Protein AF-0000000070695439 (afdb_homodimer)

Foldseek 3Di:
DVVVVVVVVVVVVVVVVLVVLVVVLVVLVVCLQPAADDALDQLLVLLVVNVVSQVSNVVSVRHDDQVVSLVSSQVRYDPLCVVVSVVCVVPPDPDGSVRVSVSVNVVVVVRPRVVPPCPVPVPVPPPPPPPPPPPDDDDDPPPDDDDDDDDD/DVVVVVVVVVVVVVVVVLVVLVVVLVVLVVCLQPAADDALDDLLVLLVVNVVSQVSNVVSVRHDAQVVSLVSSQVRYDPLCVVVSVVCVVPPDPDGSVRSSVSVNVVVVVRPRVVPPCPVPVPVPPPPPPPPPPPDDDDYDDDDDPDDDDDD

Solvent-accessible surface area (backbone atoms only — not comparable to full-atom values): 18295 Å² total; per-residue (Å²): 117,69,62,60,53,48,48,52,50,49,51,50,49,51,49,51,50,50,26,50,47,43,42,47,44,42,51,40,50,48,49,53,66,66,52,61,49,60,84,89,58,62,64,61,62,49,52,52,53,50,46,50,37,51,51,49,29,39,74,66,73,51,67,68,54,44,63,58,49,43,41,52,53,58,67,23,48,40,76,85,42,47,67,56,51,52,51,42,37,61,66,53,75,86,54,48,57,70,53,50,49,52,53,48,52,58,47,55,75,70,43,78,49,87,67,55,74,66,67,62,67,69,68,65,71,69,68,68,72,74,71,68,75,72,75,74,79,82,72,79,67,82,71,86,76,87,79,74,89,79,76,132,118,69,62,60,53,49,48,52,50,50,50,49,49,51,48,52,51,51,25,48,46,42,43,49,45,43,52,41,52,47,48,54,66,65,52,60,48,60,82,89,56,62,63,62,62,47,52,52,53,48,46,50,37,50,50,50,27,39,75,66,73,51,67,66,54,44,62,59,49,44,41,54,53,58,66,23,49,40,76,86,44,46,67,55,51,51,52,42,36,60,65,54,74,88,54,47,57,69,55,48,48,54,52,50,52,58,46,54,76,71,42,80,47,85,67,54,74,68,68,63,68,70,71,67,75,72,71,70,74,77,74,68,77,71,74,79,72,82,85,89,88,77,88,86,82,87,70,90,79,78,92,133

Structure (mmCIF, N/CA/C/O backbone):
data_AF-0000000070695439-model_v1
#
loop_
_entity.id
_entity.type
_entity.pdbx_description
1 polymer 'Zinc finger, CCHC-type'
#
loop_
_atom_site.group_PDB
_atom_site.id
_atom_site.type_symbol
_atom_site.label_atom_id
_atom_site.label_alt_id
_atom_site.label_comp_id
_atom_site.label_asym_id
_atom_site.label_entity_id
_atom_site.label_seq_id
_atom_site.pdbx_PDB_ins_code
_atom_site.Cartn_x
_atom_site.Cartn_y
_atom_site.Cartn_z
_atom_site.occupancy
_atom_site.B_iso_or_equiv
_atom_site.auth_seq_id
_atom_site.auth_comp_id
_atom_site.auth_asym_id
_atom_site.auth_atom_id
_atom_site.pdbx_PDB_model_num
ATOM 1 N N . MET A 1 1 ? -30.875 22.078 29.047 1 56.62 1 MET A N 1
ATOM 2 C CA . MET A 1 1 ? -29.438 22.203 29.281 1 56.62 1 MET A CA 1
ATOM 3 C C . MET A 1 1 ? -28.734 20.875 29.109 1 56.62 1 MET A C 1
ATOM 5 O O . MET A 1 1 ? -27.625 20.812 28.578 1 56.62 1 MET A O 1
ATOM 9 N N . ASP A 1 2 ? -29.469 19.703 29.438 1 72.88 2 ASP A N 1
ATOM 10 C CA . ASP A 1 2 ? -28.922 18.359 29.578 1 72.88 2 ASP A CA 1
ATOM 11 C C . ASP A 1 2 ? -28.719 17.688 28.219 1 72.88 2 ASP A C 1
ATOM 13 O O . ASP A 1 2 ? -27.719 16.984 28 1 72.88 2 ASP A O 1
ATOM 17 N N . ASP A 1 3 ? -29.5 18.188 27.266 1 80.19 3 ASP A N 1
ATOM 18 C CA . ASP A 1 3 ? -29.453 17.547 25.953 1 80.19 3 ASP A CA 1
ATOM 19 C C . ASP A 1 3 ? -28.266 18.047 25.141 1 80.19 3 ASP A C 1
ATOM 21 O O . ASP A 1 3 ? -27.641 17.281 24.406 1 80.19 3 ASP A O 1
ATOM 25 N N . LYS A 1 4 ? -27.953 19.359 25.281 1 80.56 4 LYS A N 1
ATOM 26 C CA . LYS A 1 4 ? -26.844 19.953 24.547 1 80.56 4 LYS A CA 1
ATOM 27 C C . LYS A 1 4 ? -25.516 19.422 25.031 1 80.56 4 LYS A C 1
ATOM 29 O O . LYS A 1 4 ? -24.625 19.141 24.234 1 80.56 4 LYS A O 1
ATOM 34 N N . MET A 1 5 ? -25.469 19.312 26.391 1 82.75 5 MET A N 1
ATOM 35 C CA . MET A 1 5 ? -24.25 18.766 26.969 1 82.75 5 MET A CA 1
ATOM 36 C C . MET A 1 5 ? -24.062 17.297 26.562 1 82.75 5 MET A C 1
ATOM 38 O O . MET A 1 5 ? -22.938 16.859 26.297 1 82.75 5 MET A O 1
ATOM 42 N N . ALA A 1 6 ? -25.188 16.641 26.531 1 81.44 6 ALA A N 1
ATOM 43 C CA . ALA A 1 6 ? -25.156 15.242 26.094 1 81.44 6 ALA A CA 1
ATOM 44 C C . ALA A 1 6 ? -24.734 15.133 24.641 1 81.44 6 ALA A C 1
ATOM 46 O O . ALA A 1 6 ? -23.953 14.25 24.281 1 81.44 6 ALA A O 1
ATOM 47 N N . TYR A 1 7 ? -25.266 16.047 23.875 1 83.88 7 TYR A N 1
ATOM 48 C CA . TYR A 1 7 ? -24.922 16.078 22.469 1 83.88 7 TYR A CA 1
ATOM 49 C C . TYR A 1 7 ? -23.453 16.406 22.266 1 83.88 7 TYR A C 1
ATOM 51 O O . TYR A 1 7 ? -22.766 15.75 21.484 1 83.88 7 TYR A O 1
ATOM 59 N N . GLU A 1 8 ? -22.938 17.375 22.984 1 82.5 8 GLU A N 1
ATOM 60 C CA . GLU A 1 8 ? -21.531 17.766 22.891 1 82.5 8 GLU A CA 1
ATOM 61 C C . GLU A 1 8 ? -20.609 16.625 23.344 1 82.5 8 GLU A C 1
ATOM 63 O O . GLU A 1 8 ? -19.562 16.391 22.734 1 82.5 8 GLU A O 1
ATOM 68 N N . MET A 1 9 ? -21 15.969 24.391 1 84.38 9 MET A N 1
ATOM 69 C CA . MET A 1 9 ? -20.219 14.836 24.875 1 84.38 9 MET A CA 1
ATOM 70 C C . MET A 1 9 ? -20.188 13.711 23.859 1 84.38 9 MET A C 1
ATOM 72 O O . MET A 1 9 ? -19.141 13.102 23.625 1 84.38 9 MET A O 1
ATOM 76 N N . ASN A 1 10 ? -21.391 13.469 23.359 1 86.69 10 ASN A N 1
ATOM 77 C CA . ASN A 1 10 ? -21.469 12.438 22.328 1 86.69 10 ASN A CA 1
ATOM 78 C C . ASN A 1 10 ? -20.609 12.789 21.125 1 86.69 10 ASN A C 1
ATOM 80 O O . ASN A 1 10 ? -19.938 11.914 20.562 1 86.69 10 ASN A O 1
ATOM 84 N N . GLU A 1 11 ? -20.594 14.031 20.703 1 84.44 11 GLU A N 1
ATOM 85 C CA . GLU A 1 11 ? -19.797 14.477 19.578 1 84.44 11 GLU A CA 1
ATOM 86 C C . GLU A 1 11 ? -18.297 14.305 19.844 1 84.44 11 GLU A C 1
ATOM 88 O O . GLU A 1 11 ? -17.547 13.883 18.969 1 84.44 11 GLU A O 1
ATOM 93 N N . HIS A 1 12 ? -17.938 14.617 21.047 1 85.5 12 HIS A N 1
ATOM 94 C CA . HIS A 1 12 ? -16.547 14.461 21.438 1 85.5 12 HIS A CA 1
ATOM 95 C C . HIS A 1 12 ? -16.125 12.992 21.422 1 85.5 12 HIS A C 1
ATOM 97 O O . HIS A 1 12 ? -15.031 12.656 20.984 1 85.5 12 HIS A O 1
ATOM 103 N N . LEU A 1 13 ? -17.031 12.18 21.875 1 84.5 13 LEU A N 1
ATOM 104 C CA . LEU A 1 13 ? -16.75 10.75 21.875 1 84.5 13 LEU A CA 1
ATOM 105 C C . LEU A 1 13 ? -16.594 10.234 20.438 1 84.5 13 LEU A C 1
ATOM 107 O O . LEU A 1 13 ? -15.688 9.445 20.156 1 84.5 13 LEU A O 1
ATOM 111 N N . VAL A 1 14 ? -17.516 10.688 19.656 1 83.12 14 VAL A N 1
ATOM 112 C CA . VAL A 1 14 ? -17.469 10.281 18.25 1 83.12 14 VAL A CA 1
ATOM 113 C C . VAL A 1 14 ? -16.156 10.75 17.625 1 83.12 14 VAL A C 1
ATOM 115 O O . VAL A 1 14 ? -15.492 10 16.906 1 83.12 14 VAL A O 1
ATOM 118 N N . GLU A 1 15 ? -15.75 11.883 17.922 1 82.62 15 GLU A N 1
ATOM 119 C CA . GLU A 1 15 ? -14.5 12.438 17.406 1 82.62 15 GLU A CA 1
ATOM 120 C C . GLU A 1 15 ? -13.297 11.633 17.891 1 82.62 15 GLU A C 1
ATOM 122 O O . GLU A 1 15 ? -12.367 11.367 17.125 1 82.62 15 GLU A O 1
ATOM 127 N N . MET A 1 16 ? -13.359 11.328 19.094 1 84.12 16 MET A N 1
ATOM 128 C CA . MET A 1 16 ? -12.273 10.539 19.672 1 84.12 16 MET A CA 1
ATOM 129 C C . MET A 1 16 ? -12.18 9.172 19.016 1 84.12 16 MET A C 1
ATOM 131 O O . MET A 1 16 ? -11.078 8.68 18.734 1 84.12 16 MET A O 1
ATOM 135 N N . PHE A 1 17 ? -13.305 8.602 18.781 1 84.75 17 PHE A N 1
ATOM 136 C CA . PHE A 1 17 ? -13.328 7.293 18.125 1 84.75 17 PHE A CA 1
ATOM 137 C C . PHE A 1 17 ? -12.812 7.387 16.703 1 84.75 17 PHE A C 1
ATOM 139 O O . PHE A 1 17 ? -12.094 6.504 16.234 1 84.75 17 PHE A O 1
ATOM 146 N N . GLN A 1 18 ? -13.156 8.359 16.094 1 84 18 GLN A N 1
ATOM 147 C CA . GLN A 1 18 ? -12.711 8.547 14.711 1 84 18 GLN A CA 1
ATOM 148 C C . GLN A 1 18 ? -11.211 8.789 14.641 1 84 18 GLN A C 1
ATOM 150 O O . GLN A 1 18 ? -10.531 8.297 13.742 1 84 18 GLN A O 1
ATOM 155 N N . GLN A 1 19 ? -10.773 9.531 15.594 1 84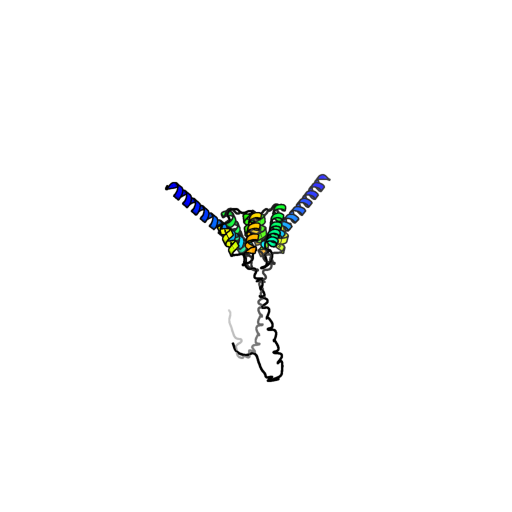.62 19 GLN A N 1
ATOM 156 C CA . GLN A 1 19 ? -9.336 9.773 15.672 1 84.62 19 GLN A CA 1
ATOM 157 C C . GLN A 1 19 ? -8.578 8.469 15.906 1 84.62 19 GLN A C 1
ATOM 159 O O . GLN A 1 19 ? -7.539 8.234 15.281 1 84.62 19 GLN A O 1
ATOM 164 N N . LYS A 1 20 ? -9.078 7.727 16.703 1 87.38 20 LYS A N 1
ATOM 165 C CA . LYS A 1 20 ? -8.453 6.441 17 1 87.38 20 LYS A CA 1
ATOM 166 C C . LYS A 1 20 ? -8.477 5.531 15.773 1 87.38 20 LYS A C 1
ATOM 168 O O . LYS A 1 20 ? -7.492 4.848 15.484 1 87.38 20 LYS A O 1
ATOM 173 N N . ALA A 1 21 ? -9.594 5.531 15.133 1 88.81 21 ALA A N 1
ATOM 174 C CA . ALA A 1 21 ? -9.734 4.711 13.938 1 88.81 21 ALA A CA 1
ATOM 175 C C . ALA A 1 21 ? -8.742 5.137 12.852 1 88.81 21 ALA A C 1
ATOM 177 O O . ALA A 1 21 ? -8.164 4.293 12.172 1 88.81 21 ALA A O 1
ATOM 178 N N . ARG A 1 22 ? -8.523 6.391 12.734 1 90.31 22 ARG A N 1
ATOM 179 C CA . ARG A 1 22 ? -7.586 6.918 11.742 1 90.31 22 ARG A CA 1
ATOM 180 C C . ARG A 1 22 ? -6.152 6.531 12.078 1 90.31 22 ARG A C 1
ATOM 182 O O . ARG A 1 22 ? -5.375 6.156 11.195 1 90.31 22 ARG A O 1
ATOM 189 N N . HIS A 1 23 ? -5.879 6.707 13.312 1 91.81 23 HIS A N 1
ATOM 190 C CA . HIS A 1 23 ? -4.547 6.328 13.758 1 91.81 23 HIS A CA 1
ATOM 191 C C . HIS A 1 23 ? -4.297 4.836 13.547 1 91.81 23 HIS A C 1
ATOM 193 O O . HIS A 1 23 ? -3.221 4.441 13.102 1 91.81 23 HIS A O 1
ATOM 199 N N . GLU A 1 24 ? -5.293 4.098 13.875 1 93.88 24 GLU A N 1
ATOM 200 C CA . GLU A 1 24 ? -5.18 2.654 13.695 1 93.88 24 GLU A CA 1
ATOM 201 C C . GLU A 1 24 ? -5.051 2.289 12.219 1 93.88 24 GLU A C 1
ATOM 203 O O . GLU A 1 24 ? -4.234 1.437 11.859 1 93.88 24 GLU A O 1
ATOM 208 N N . ARG A 1 25 ? -5.809 2.912 11.414 1 94.88 25 ARG A N 1
ATOM 209 C CA . ARG A 1 25 ? -5.73 2.676 9.977 1 94.88 25 ARG A CA 1
ATOM 210 C C . ARG A 1 25 ? -4.332 2.977 9.445 1 94.88 25 ARG A C 1
ATOM 212 O O . ARG A 1 25 ? -3.768 2.188 8.688 1 94.88 25 ARG A O 1
ATOM 219 N N . PHE A 1 26 ? -3.84 4.086 9.883 1 95.62 26 PHE A N 1
ATOM 220 C CA . PHE A 1 26 ? -2.498 4.5 9.484 1 95.62 26 PHE A CA 1
ATOM 221 C C . PHE A 1 26 ? -1.468 3.455 9.898 1 95.62 26 PHE A C 1
ATOM 223 O O . PHE A 1 26 ? -0.596 3.09 9.109 1 95.62 26 PHE A O 1
ATOM 230 N N . ASP A 1 27 ? -1.576 2.977 11.086 1 96.69 27 ASP A N 1
ATOM 231 C CA . ASP A 1 27 ? -0.623 2.006 11.617 1 96.69 27 ASP A CA 1
ATOM 232 C C . ASP A 1 27 ? -0.745 0.666 10.891 1 96.69 27 ASP A C 1
ATOM 234 O O . ASP A 1 27 ? 0.261 0.013 10.609 1 96.69 27 ASP A O 1
ATOM 238 N N . VAL A 1 28 ? -1.923 0.257 10.609 1 98.06 28 VAL A N 1
ATOM 239 C CA . VAL A 1 28 ? -2.154 -1.008 9.922 1 98.06 28 VAL A CA 1
ATOM 240 C C . VAL A 1 28 ? -1.628 -0.921 8.492 1 98.06 28 VAL A C 1
ATOM 242 O O . VAL A 1 28 ? -0.987 -1.854 8 1 98.06 28 VAL A O 1
ATOM 245 N N . MET A 1 29 ? -1.903 0.219 7.863 1 97.69 29 MET A N 1
ATOM 246 C CA . MET A 1 29 ? -1.372 0.432 6.52 1 97.69 29 MET A CA 1
ATOM 247 C C . MET A 1 29 ? 0.152 0.385 6.523 1 97.69 29 MET A C 1
ATOM 249 O O . MET A 1 29 ? 0.759 -0.25 5.66 1 97.69 29 MET A O 1
ATOM 253 N N . ARG A 1 30 ? 0.725 1.034 7.48 1 97.44 30 ARG A N 1
ATOM 254 C CA . ARG A 1 30 ? 2.178 1.015 7.617 1 97.44 30 ARG A CA 1
ATOM 255 C C . ARG A 1 30 ? 2.697 -0.414 7.734 1 97.44 30 ARG A C 1
ATOM 257 O O . ARG A 1 30 ? 3.645 -0.794 7.043 1 97.44 30 ARG A O 1
ATOM 264 N N . SER A 1 31 ? 2.092 -1.169 8.586 1 98.38 31 SER A N 1
ATOM 265 C CA . SER A 1 31 ? 2.506 -2.555 8.773 1 98.38 31 SER A CA 1
ATOM 266 C C . SER A 1 31 ? 2.348 -3.363 7.496 1 98.38 31 SER A C 1
ATOM 268 O O . SER A 1 31 ? 3.238 -4.129 7.125 1 98.38 31 SER A O 1
ATOM 270 N N . LEU A 1 32 ? 1.285 -3.186 6.82 1 98.62 32 LEU A N 1
ATOM 271 C CA . LEU A 1 32 ? 0.992 -3.918 5.594 1 98.62 32 LEU A CA 1
ATOM 272 C C . LEU A 1 32 ? 2.066 -3.666 4.543 1 98.62 32 LEU A C 1
ATOM 274 O O . LEU A 1 32 ? 2.553 -4.605 3.908 1 98.62 32 LEU A O 1
ATOM 278 N N . ILE A 1 33 ? 2.467 -2.4 4.367 1 98.06 33 ILE A N 1
ATOM 279 C CA . ILE A 1 33 ? 3.33 -2.076 3.238 1 98.06 33 ILE A CA 1
ATOM 280 C C . ILE A 1 33 ? 4.793 -2.279 3.631 1 98.06 33 ILE A C 1
ATOM 282 O O . ILE A 1 33 ? 5.672 -2.328 2.768 1 98.06 33 ILE A O 1
ATOM 286 N N . THR A 1 34 ? 5.086 -2.443 4.961 1 97.31 34 THR A N 1
ATOM 287 C CA . THR A 1 34 ? 6.477 -2.553 5.379 1 97.31 34 THR A CA 1
ATOM 288 C C . THR A 1 34 ? 6.816 -3.992 5.754 1 97.31 34 THR A C 1
ATOM 290 O O . THR A 1 34 ? 7.992 -4.344 5.891 1 97.31 34 THR A O 1
ATOM 293 N N . THR A 1 35 ? 5.84 -4.824 5.961 1 98.06 35 THR A N 1
ATOM 294 C CA . THR A 1 35 ? 6.094 -6.215 6.316 1 98.06 35 THR A CA 1
ATOM 295 C C . THR A 1 35 ? 6.598 -7 5.109 1 98.06 35 THR A C 1
ATOM 297 O O . THR A 1 35 ? 5.918 -7.074 4.082 1 98.06 35 THR A O 1
ATOM 300 N N . CYS A 1 36 ? 7.766 -7.602 5.199 1 97.75 36 CYS A N 1
ATOM 301 C CA . CYS A 1 36 ? 8.344 -8.445 4.156 1 97.75 36 CYS A CA 1
ATOM 302 C C . CYS A 1 36 ? 8.609 -9.852 4.68 1 97.75 36 CYS A C 1
ATOM 304 O O . CYS A 1 36 ? 8.961 -10.031 5.848 1 97.75 36 CYS A O 1
ATOM 306 N N . MET A 1 37 ? 8.508 -10.75 3.793 1 97.5 37 MET A N 1
ATOM 307 C CA . MET A 1 37 ? 8.789 -12.141 4.145 1 97.5 37 MET A CA 1
ATOM 308 C C . MET A 1 37 ? 10.289 -12.406 4.125 1 97.5 37 MET A C 1
ATOM 310 O O . MET A 1 37 ? 10.992 -11.969 3.207 1 97.5 37 MET A O 1
ATOM 314 N N . GLN A 1 38 ? 10.75 -13.078 5.133 1 95.88 38 GLN A N 1
ATOM 315 C CA . GLN A 1 38 ? 12.141 -13.516 5.141 1 95.88 38 GLN A CA 1
ATOM 316 C C . GLN A 1 38 ? 12.312 -14.805 4.332 1 95.88 38 GLN A C 1
ATOM 318 O O . GLN A 1 38 ? 11.461 -15.688 4.379 1 95.88 38 GLN A O 1
ATOM 323 N N . GLU A 1 39 ? 13.469 -14.867 3.699 1 94.25 39 GLU A N 1
ATOM 324 C CA . GLU A 1 39 ? 13.773 -16.078 2.936 1 94.25 39 GLU A CA 1
ATOM 325 C C . GLU A 1 39 ? 13.75 -17.312 3.826 1 94.25 39 GLU A C 1
ATOM 327 O O . GLU A 1 39 ? 14.258 -17.281 4.949 1 94.25 39 GLU A O 1
ATOM 332 N N . GLY A 1 40 ? 13.125 -18.375 3.357 1 90.56 40 GLY A N 1
ATOM 333 C CA . GLY A 1 40 ? 13.141 -19.641 4.074 1 90.56 40 GLY A CA 1
ATOM 334 C C . GLY A 1 40 ? 11.984 -19.797 5.047 1 90.56 40 GLY A C 1
ATOM 335 O O . GLY A 1 40 ? 11.797 -20.859 5.633 1 90.56 40 GLY A O 1
ATOM 336 N N . THR A 1 41 ? 11.188 -18.781 5.285 1 94.25 41 THR A N 1
ATOM 337 C CA . THR A 1 41 ? 10.055 -18.859 6.195 1 94.25 41 THR A CA 1
ATOM 338 C C . THR A 1 41 ? 8.789 -19.281 5.441 1 94.25 41 THR A C 1
ATOM 340 O O . THR A 1 41 ? 8.789 -19.359 4.211 1 94.25 41 THR A O 1
ATOM 343 N N . SER A 1 42 ? 7.82 -19.656 6.137 1 95.56 42 SER A N 1
ATOM 344 C CA . SER A 1 42 ? 6.578 -20.172 5.57 1 95.56 42 SER A CA 1
ATOM 345 C C . SER A 1 42 ? 5.809 -19.078 4.832 1 95.56 42 SER A C 1
ATOM 347 O O . SER A 1 42 ? 5.461 -18.047 5.422 1 95.56 42 SER A O 1
ATOM 349 N N . VAL A 1 43 ? 5.484 -19.344 3.605 1 97.12 43 VAL A N 1
ATOM 350 C CA . VAL A 1 43 ? 4.738 -18.375 2.801 1 97.12 43 VAL A CA 1
ATOM 351 C C . VAL A 1 43 ? 3.299 -18.281 3.305 1 97.12 43 VAL A C 1
ATOM 353 O O . VAL A 1 43 ? 2.695 -17.219 3.289 1 97.12 43 VAL A O 1
ATOM 356 N N . SER A 1 44 ? 2.752 -19.375 3.742 1 97.12 44 SER A N 1
ATOM 357 C CA . SER A 1 44 ? 1.385 -19.391 4.254 1 97.12 44 SER A CA 1
ATOM 358 C C . SER A 1 44 ? 1.241 -18.5 5.48 1 97.12 44 SER A C 1
ATOM 360 O O . SER A 1 44 ? 0.28 -17.734 5.594 1 97.12 44 SER A O 1
ATOM 362 N N . THR A 1 45 ? 2.191 -18.594 6.418 1 97.62 45 THR A N 1
ATOM 363 C CA . THR A 1 45 ? 2.184 -17.75 7.605 1 97.62 45 THR A CA 1
ATOM 364 C C . THR A 1 45 ? 2.264 -16.281 7.219 1 97.62 45 THR A C 1
ATOM 366 O O . THR A 1 45 ? 1.542 -15.445 7.773 1 97.62 45 THR A O 1
ATOM 369 N N . HIS A 1 46 ? 3.119 -16.016 6.285 1 98.44 46 HIS A N 1
ATOM 370 C CA . HIS A 1 46 ? 3.283 -14.633 5.824 1 98.44 46 HIS A CA 1
ATOM 371 C C . HIS A 1 46 ? 1.996 -14.102 5.203 1 98.44 46 HIS A C 1
ATOM 373 O O . HIS A 1 46 ? 1.522 -13.023 5.566 1 98.44 46 HIS A O 1
ATOM 379 N N . VAL A 1 47 ? 1.354 -14.859 4.309 1 98.38 47 VAL A N 1
ATOM 380 C CA . VAL A 1 47 ? 0.16 -14.422 3.592 1 98.38 47 VAL A CA 1
ATOM 381 C C . VAL A 1 47 ? -0.995 -14.242 4.574 1 98.38 47 VAL A C 1
ATOM 383 O O . VAL A 1 47 ? -1.774 -13.297 4.465 1 98.38 47 VAL A O 1
ATOM 386 N N . LEU A 1 48 ? -1.103 -15.094 5.523 1 98.19 48 LEU A N 1
ATOM 387 C CA . LEU A 1 48 ? -2.164 -14.984 6.52 1 98.19 48 LEU A CA 1
ATOM 388 C C . LEU A 1 48 ? -2 -13.719 7.355 1 98.19 48 LEU A C 1
ATOM 390 O O . LEU A 1 48 ? -2.986 -13.062 7.688 1 98.19 48 LEU A O 1
ATOM 394 N N . LYS A 1 49 ? -0.776 -13.445 7.715 1 98.5 49 LYS A N 1
ATOM 395 C CA . LYS A 1 49 ? -0.494 -12.203 8.438 1 98.5 49 LYS A CA 1
ATOM 396 C C . LYS A 1 49 ? -0.898 -10.984 7.609 1 98.5 49 LYS A C 1
ATOM 398 O O . LYS A 1 49 ? -1.538 -10.07 8.125 1 98.5 49 LYS A O 1
ATOM 403 N N . MET A 1 50 ? -0.525 -11.008 6.348 1 98.5 50 MET A N 1
ATOM 404 C CA . MET A 1 50 ? -0.854 -9.898 5.453 1 98.5 50 MET A CA 1
ATOM 405 C C . MET A 1 50 ? -2.363 -9.781 5.27 1 98.5 50 MET A C 1
ATOM 407 O O . MET A 1 50 ? -2.904 -8.672 5.266 1 98.5 50 MET A O 1
ATOM 411 N N . LYS A 1 51 ? -3.018 -10.898 5.148 1 98.19 51 LYS A N 1
ATOM 412 C CA . LYS A 1 51 ? -4.473 -10.898 5.027 1 98.19 51 LYS A CA 1
ATOM 413 C C . LYS A 1 51 ? -5.129 -10.289 6.262 1 98.19 51 LYS A C 1
ATOM 415 O O . LYS A 1 51 ? -6.156 -9.617 6.16 1 98.19 51 LYS A O 1
ATOM 420 N N . ALA A 1 52 ? -4.594 -10.57 7.41 1 98.38 52 ALA A N 1
ATOM 421 C CA . ALA A 1 52 ? -5.105 -9.992 8.648 1 98.38 52 ALA A CA 1
ATOM 422 C C . ALA A 1 52 ? -5.055 -8.461 8.609 1 98.38 52 ALA A C 1
ATOM 424 O O . ALA A 1 52 ? -5.988 -7.793 9.055 1 98.38 52 ALA A O 1
ATOM 425 N N . TYR A 1 53 ? -3.945 -7.93 8.086 1 98.5 53 TYR A N 1
ATOM 426 C CA . TYR A 1 53 ? -3.842 -6.484 7.93 1 98.5 53 TYR A CA 1
ATOM 427 C C . TYR A 1 53 ? -4.902 -5.957 6.969 1 98.5 53 TYR A C 1
ATOM 429 O O . TYR A 1 53 ? -5.551 -4.945 7.242 1 98.5 53 TYR A O 1
ATOM 437 N N . VAL A 1 54 ? -5.105 -6.691 5.848 1 98.38 54 VAL A N 1
ATOM 438 C CA . VAL A 1 54 ? -6.082 -6.289 4.84 1 98.38 54 VAL A CA 1
ATOM 439 C C . VAL A 1 54 ? -7.484 -6.305 5.441 1 98.38 54 VAL A C 1
ATOM 441 O O . VAL A 1 54 ? -8.266 -5.375 5.227 1 98.38 54 VAL A O 1
ATOM 444 N N . ASP A 1 55 ? -7.762 -7.324 6.191 1 98 55 ASP A N 1
ATOM 445 C CA . ASP A 1 55 ? -9.062 -7.441 6.848 1 98 55 ASP A CA 1
ATOM 446 C C . ASP A 1 55 ? -9.25 -6.332 7.879 1 98 55 ASP A C 1
ATOM 448 O O . ASP A 1 55 ? -10.367 -5.824 8.055 1 98 55 ASP A O 1
ATOM 452 N N . HIS A 1 56 ? -8.195 -6.035 8.617 1 98.12 56 HIS A N 1
ATOM 453 C CA . HIS A 1 56 ? -8.25 -4.969 9.609 1 98.12 56 HIS A CA 1
ATOM 454 C C . HIS A 1 56 ? -8.578 -3.629 8.953 1 98.12 56 HIS A C 1
ATOM 456 O O . HIS A 1 56 ? -9.391 -2.859 9.477 1 98.12 56 HIS A O 1
ATOM 462 N N . LEU A 1 57 ? -7.98 -3.344 7.801 1 97.5 57 LEU A N 1
ATOM 463 C CA . LEU A 1 57 ? -8.281 -2.121 7.066 1 97.5 57 LEU A CA 1
ATOM 464 C C . LEU A 1 57 ? -9.75 -2.072 6.664 1 97.5 57 LEU A C 1
ATOM 466 O O . LEU A 1 57 ? -10.383 -1.02 6.742 1 97.5 57 LEU A O 1
ATOM 470 N N . ALA A 1 58 ? -10.273 -3.193 6.203 1 97.12 58 ALA A N 1
ATOM 471 C CA . ALA A 1 58 ? -11.672 -3.275 5.812 1 97.12 58 ALA A CA 1
ATOM 472 C C . ALA A 1 58 ? -12.594 -2.977 6.996 1 97.12 58 ALA A C 1
ATOM 474 O O . ALA A 1 58 ? -13.609 -2.297 6.848 1 97.12 58 ALA A O 1
ATOM 475 N N . ARG A 1 59 ? -12.203 -3.426 8.164 1 96.12 59 ARG A N 1
ATOM 476 C CA . ARG A 1 59 ? -12.977 -3.182 9.375 1 96.12 59 ARG A CA 1
ATOM 477 C C . ARG A 1 59 ? -12.961 -1.704 9.75 1 96.12 59 ARG A C 1
ATOM 479 O O . ARG A 1 59 ? -13.914 -1.199 10.344 1 96.12 59 ARG A O 1
ATOM 486 N N . LEU A 1 60 ? -11.883 -1.069 9.406 1 93.62 60 LEU A N 1
ATOM 487 C CA . LEU A 1 60 ? -11.742 0.36 9.664 1 93.62 60 LEU A CA 1
ATOM 488 C C . LEU A 1 60 ? -12.305 1.179 8.508 1 93.62 60 LEU A C 1
ATOM 490 O O . LEU A 1 60 ? -11.945 2.346 8.336 1 93.62 60 LEU A O 1
ATOM 494 N N . GLU A 1 61 ? -13.047 0.517 7.613 1 92.69 61 GLU A N 1
ATOM 495 C CA . GLU A 1 61 ? -13.789 1.132 6.512 1 92.69 61 GLU A CA 1
ATOM 496 C C . GLU A 1 61 ? -12.844 1.634 5.426 1 92.69 61 GLU A C 1
ATOM 498 O O . GLU A 1 61 ? -13.133 2.633 4.762 1 92.69 61 GLU A O 1
ATOM 503 N N . SER A 1 62 ? -11.75 1.053 5.305 1 94.44 62 SER A N 1
ATOM 504 C CA . SER A 1 62 ? -10.781 1.341 4.246 1 94.44 62 SER A CA 1
ATOM 505 C C . SER A 1 62 ? -10.336 0.064 3.543 1 94.44 62 SER A C 1
ATOM 507 O O . SER A 1 62 ? -9.172 -0.323 3.627 1 94.44 62 SER A O 1
ATOM 509 N N . PRO A 1 63 ? -11.266 -0.475 2.762 1 96.44 63 PRO A N 1
ATOM 510 C CA . PRO A 1 63 ? -10.945 -1.749 2.113 1 96.44 63 PRO A CA 1
ATOM 511 C C . PRO A 1 63 ? -9.992 -1.586 0.929 1 96.44 63 PRO A C 1
ATOM 513 O O . PRO A 1 63 ? -9.984 -0.538 0.278 1 96.44 63 PRO A O 1
ATOM 516 N N . LEU A 1 64 ? -9.188 -2.559 0.729 1 96.5 64 LEU A N 1
ATOM 517 C CA . LEU A 1 64 ? -8.352 -2.715 -0.457 1 96.5 64 LEU A CA 1
ATOM 518 C C . LEU A 1 64 ? -8.953 -3.742 -1.412 1 96.5 64 LEU A C 1
ATOM 520 O O . LEU A 1 64 ? -9.484 -4.766 -0.976 1 96.5 64 LEU A O 1
ATOM 524 N N . SER A 1 65 ? -8.875 -3.43 -2.672 1 94.5 65 SER A N 1
ATOM 525 C CA . SER A 1 65 ? -9.273 -4.453 -3.629 1 94.5 65 SER A CA 1
ATOM 526 C C . SER A 1 65 ? -8.352 -5.664 -3.561 1 94.5 65 SER A C 1
ATOM 528 O O . SER A 1 65 ? -7.195 -5.551 -3.148 1 94.5 65 SER A O 1
ATOM 530 N N . ASP A 1 66 ? -8.836 -6.781 -4.035 1 93.81 66 ASP A N 1
ATOM 531 C CA . ASP A 1 66 ? -8.031 -8 -4.059 1 93.81 66 ASP A CA 1
ATOM 532 C C . ASP A 1 66 ? -6.793 -7.824 -4.938 1 93.81 66 ASP A C 1
ATOM 534 O O . ASP A 1 66 ? -5.734 -8.383 -4.645 1 93.81 66 ASP A O 1
ATOM 538 N N . GLU A 1 67 ? -6.949 -7.039 -5.938 1 93.12 67 GLU A N 1
ATOM 539 C CA . GLU A 1 67 ? -5.844 -6.793 -6.859 1 93.12 67 GLU A CA 1
ATOM 540 C C . GLU A 1 67 ? -4.723 -6.008 -6.184 1 93.12 67 GLU A C 1
ATOM 542 O O . GLU A 1 67 ? -3.557 -6.402 -6.25 1 93.12 67 GLU A O 1
ATOM 547 N N . LEU A 1 68 ? -5.133 -4.965 -5.512 1 95.56 68 LEU A N 1
ATOM 548 C CA . LEU A 1 68 ? -4.145 -4.129 -4.84 1 95.56 68 LEU A CA 1
ATOM 549 C C . LEU A 1 68 ? -3.514 -4.871 -3.664 1 95.56 68 LEU A C 1
ATOM 551 O O . LEU A 1 68 ? -2.297 -4.82 -3.473 1 95.56 68 LEU A O 1
ATOM 555 N N . ALA A 1 69 ? -4.375 -5.562 -2.908 1 97.38 69 ALA A N 1
ATOM 556 C CA . ALA A 1 69 ? -3.869 -6.367 -1.799 1 97.38 69 ALA A CA 1
ATOM 557 C C . ALA A 1 69 ? -2.912 -7.445 -2.295 1 97.38 69 ALA A C 1
ATOM 559 O O . ALA A 1 69 ? -1.863 -7.68 -1.689 1 97.38 69 ALA A O 1
ATOM 560 N N . GLY A 1 70 ? -3.305 -8.078 -3.395 1 96.69 70 GLY A N 1
ATOM 561 C CA . GLY A 1 70 ? -2.441 -9.086 -3.998 1 96.69 70 GLY A CA 1
ATOM 562 C C . GLY A 1 70 ? -1.092 -8.531 -4.422 1 96.69 70 GLY A C 1
ATOM 563 O O . GLY A 1 70 ? -0.059 -9.164 -4.184 1 96.69 70 GLY A O 1
ATOM 564 N N . ASP A 1 71 ? -1.114 -7.352 -5.016 1 96.62 71 ASP A N 1
ATOM 565 C CA . ASP A 1 71 ? 0.129 -6.715 -5.438 1 96.62 71 ASP A CA 1
ATOM 566 C C . ASP A 1 71 ? 1.045 -6.449 -4.246 1 96.62 71 ASP A C 1
ATOM 568 O O . ASP A 1 71 ? 2.256 -6.664 -4.324 1 96.62 71 ASP A O 1
ATOM 572 N N . ILE A 1 72 ? 0.495 -5.969 -3.176 1 98.31 72 ILE A N 1
ATOM 573 C CA . ILE A 1 72 ? 1.28 -5.664 -1.985 1 98.31 72 ILE A CA 1
ATOM 574 C C . ILE A 1 72 ? 1.902 -6.941 -1.434 1 98.31 72 ILE A C 1
ATOM 576 O O . ILE A 1 72 ? 3.088 -6.969 -1.095 1 98.31 72 ILE A O 1
ATOM 580 N N . ILE A 1 73 ? 1.119 -7.98 -1.37 1 98.31 73 ILE A N 1
ATOM 581 C CA . ILE A 1 73 ? 1.61 -9.258 -0.867 1 98.31 73 ILE A CA 1
ATOM 582 C C . ILE A 1 73 ? 2.732 -9.773 -1.767 1 98.31 73 ILE A C 1
ATOM 584 O O . ILE A 1 73 ? 3.785 -10.188 -1.28 1 98.31 73 ILE A O 1
ATOM 588 N N . LEU A 1 74 ? 2.555 -9.75 -3.027 1 97.19 74 LEU A N 1
ATOM 589 C CA . LEU A 1 74 ? 3.549 -10.227 -3.984 1 97.19 74 LEU A CA 1
ATOM 590 C C . LEU A 1 74 ? 4.84 -9.414 -3.875 1 97.19 74 LEU A C 1
ATOM 592 O O . LEU A 1 74 ? 5.934 -9.977 -3.979 1 97.19 74 LEU A O 1
ATOM 596 N N . ASN A 1 75 ? 4.672 -8.125 -3.639 1 97.81 75 ASN A N 1
ATOM 597 C CA . ASN A 1 75 ? 5.84 -7.262 -3.502 1 97.81 75 ASN A CA 1
ATOM 598 C C . ASN A 1 75 ? 6.551 -7.492 -2.172 1 97.81 75 ASN A C 1
ATOM 600 O O . ASN A 1 75 ? 7.691 -7.059 -1.991 1 97.81 75 ASN A O 1
ATOM 604 N N . SER A 1 76 ? 5.926 -8.164 -1.247 1 98.12 76 SER A N 1
ATOM 605 C CA . SER A 1 76 ? 6.504 -8.414 0.068 1 98.12 76 SER A CA 1
ATOM 606 C C . SER A 1 76 ? 7.305 -9.711 0.081 1 98.12 76 SER A C 1
ATOM 608 O O . SER A 1 76 ? 7.953 -10.039 1.077 1 98.12 76 SER A O 1
ATOM 610 N N . LEU A 1 77 ? 7.332 -10.445 -0.994 1 97.69 77 LEU A N 1
ATOM 611 C CA . LEU A 1 77 ? 7.984 -11.75 -1.058 1 97.69 77 LEU A CA 1
ATOM 612 C C . LEU A 1 77 ? 9.461 -11.594 -1.413 1 97.69 77 LEU A C 1
ATOM 614 O O . LEU A 1 77 ? 9.844 -10.641 -2.092 1 97.69 77 LEU A O 1
ATOM 618 N N . PRO A 1 78 ? 10.227 -12.547 -0.98 1 96.62 78 PRO A N 1
ATOM 619 C CA . PRO A 1 78 ? 11.664 -12.484 -1.283 1 96.62 78 PRO A CA 1
ATOM 620 C C . PRO A 1 78 ? 11.969 -12.836 -2.736 1 96.62 78 PRO A C 1
ATOM 622 O O . PRO A 1 78 ? 11.07 -13.203 -3.492 1 96.62 78 PRO A O 1
ATOM 625 N N . LYS A 1 79 ? 13.219 -12.742 -3.096 1 95.38 79 LYS A N 1
ATOM 626 C CA . LYS A 1 79 ? 13.695 -12.891 -4.469 1 95.38 79 LYS A CA 1
ATOM 627 C C . LYS A 1 79 ? 13.398 -14.289 -5.004 1 95.38 79 LYS A C 1
ATOM 629 O O . LYS A 1 79 ? 13.18 -14.469 -6.203 1 95.38 79 LYS A O 1
ATOM 634 N N . SER A 1 80 ? 13.406 -15.234 -4.148 1 94.62 80 SER A N 1
ATOM 635 C CA . SER A 1 80 ? 13.156 -16.609 -4.562 1 94.62 80 SER A CA 1
ATOM 636 C C . SER A 1 80 ? 11.781 -16.75 -5.203 1 94.62 80 SER A C 1
ATOM 638 O O . SER A 1 80 ? 11.516 -17.719 -5.91 1 94.62 80 SER A O 1
ATOM 640 N N . TYR A 1 81 ? 10.867 -15.758 -5.004 1 96.06 81 TYR A N 1
ATOM 641 C CA . TYR A 1 81 ? 9.516 -15.836 -5.531 1 96.06 81 TYR A CA 1
ATOM 642 C C . TYR A 1 81 ? 9.359 -14.977 -6.777 1 96.06 81 TYR A C 1
ATOM 644 O O . TYR A 1 81 ? 8.25 -14.836 -7.309 1 96.06 81 TYR A O 1
ATOM 652 N N . ASP A 1 82 ? 10.406 -14.445 -7.309 1 94.94 82 ASP A N 1
ATOM 653 C CA . ASP A 1 82 ? 10.344 -13.547 -8.453 1 94.94 82 ASP A CA 1
ATOM 654 C C . ASP A 1 82 ? 9.727 -14.234 -9.664 1 94.94 82 ASP A C 1
ATOM 656 O O . ASP A 1 82 ? 8.914 -13.648 -10.383 1 94.94 82 ASP A O 1
ATOM 660 N N . GLN A 1 83 ? 10.203 -15.406 -9.859 1 93.88 83 GLN A N 1
ATOM 661 C CA . GLN A 1 83 ? 9.672 -16.156 -10.992 1 93.88 83 GLN A CA 1
ATOM 662 C C . GLN A 1 83 ? 8.172 -16.375 -10.852 1 93.88 83 GLN A C 1
ATOM 664 O O . GLN A 1 83 ? 7.426 -16.266 -11.836 1 93.88 83 GLN A O 1
ATOM 669 N N . PHE A 1 84 ? 7.758 -16.703 -9.633 1 95.12 84 PHE A N 1
ATOM 670 C CA . PHE A 1 84 ? 6.328 -16.859 -9.398 1 95.12 84 PHE A CA 1
ATOM 671 C C . PHE A 1 84 ? 5.582 -15.562 -9.688 1 95.12 84 PHE A C 1
ATOM 673 O O . PHE A 1 84 ? 4.566 -15.57 -10.383 1 95.12 84 PHE A O 1
ATOM 680 N N . THR A 1 85 ? 6.059 -14.461 -9.094 1 94.88 85 THR A N 1
ATOM 681 C CA . THR A 1 85 ? 5.418 -13.156 -9.242 1 94.88 85 THR A CA 1
ATOM 682 C C . THR A 1 85 ? 5.297 -12.773 -10.719 1 94.88 85 THR A C 1
ATOM 684 O O . THR A 1 85 ? 4.254 -12.281 -11.148 1 94.88 85 THR A O 1
ATOM 687 N N . MET A 1 86 ? 6.305 -13.062 -11.453 1 92.44 86 MET A N 1
ATOM 688 C CA . MET A 1 86 ? 6.293 -12.781 -12.891 1 92.44 86 MET A CA 1
ATOM 689 C C . MET A 1 86 ? 5.215 -13.602 -13.594 1 92.44 86 MET A C 1
ATOM 691 O O . MET A 1 86 ? 4.414 -13.062 -14.352 1 92.44 86 MET A O 1
ATOM 695 N N . ASN A 1 87 ? 5.199 -14.867 -13.352 1 90.88 87 ASN A N 1
ATOM 696 C CA . ASN A 1 87 ? 4.215 -15.758 -13.961 1 90.88 87 ASN A CA 1
ATOM 697 C C . ASN A 1 87 ? 2.793 -15.375 -13.562 1 90.88 87 ASN A C 1
ATOM 699 O O . ASN A 1 87 ? 1.878 -15.438 -14.391 1 90.88 87 ASN A O 1
ATOM 703 N N . TYR A 1 88 ? 2.715 -15.031 -12.312 1 93.25 88 TYR A N 1
ATOM 704 C CA . TYR A 1 88 ? 1.403 -14.648 -11.805 1 93.25 88 TYR A CA 1
ATOM 705 C C . TYR A 1 88 ? 0.845 -13.453 -12.57 1 93.25 88 TYR A C 1
ATOM 707 O O . TYR A 1 88 ? -0.318 -13.461 -12.977 1 93.25 88 TYR A O 1
ATOM 715 N N . ASN A 1 89 ? 1.604 -12.438 -12.742 1 89.62 89 ASN A N 1
ATOM 716 C CA . ASN A 1 89 ? 1.174 -11.211 -13.414 1 89.62 89 ASN A CA 1
ATOM 717 C C . ASN A 1 89 ? 0.953 -11.438 -14.906 1 89.62 89 ASN A C 1
ATOM 719 O O . ASN A 1 89 ? 0.126 -10.766 -15.523 1 89.62 89 ASN A O 1
ATOM 723 N N . MET A 1 90 ? 1.592 -12.398 -15.383 1 86.19 90 MET A N 1
ATOM 724 C CA . MET A 1 90 ? 1.415 -12.727 -16.797 1 86.19 90 MET A CA 1
ATOM 725 C C . MET A 1 90 ? 0.115 -13.492 -17.016 1 86.19 90 MET A C 1
ATOM 727 O O . MET A 1 90 ? -0.512 -13.359 -18.062 1 86.19 90 MET A O 1
ATOM 731 N N . ASN A 1 91 ? -0.269 -14.266 -16.031 1 78.38 91 ASN A N 1
ATOM 732 C CA . ASN A 1 91 ? -1.421 -15.141 -16.219 1 78.38 91 ASN A CA 1
ATOM 733 C C . ASN A 1 91 ? -2.598 -14.711 -15.344 1 78.38 91 ASN A C 1
ATOM 735 O O . ASN A 1 91 ? -3.684 -15.289 -15.43 1 78.38 91 ASN A O 1
ATOM 739 N N . GLY A 1 92 ? -2.484 -13.844 -14.625 1 64.06 92 GLY A N 1
ATOM 740 C CA . GLY A 1 92 ? -3.279 -13.656 -13.43 1 64.06 92 GLY A CA 1
ATOM 741 C C . GLY A 1 92 ? -4.508 -12.797 -13.656 1 64.06 92 GLY A C 1
ATOM 742 O O . GLY A 1 92 ? -4.828 -11.93 -12.836 1 64.06 92 GLY A O 1
ATOM 743 N N . MET A 1 93 ? -5.328 -13.305 -14.469 1 66.62 93 MET A N 1
ATOM 744 C CA . MET A 1 93 ? -6.551 -12.508 -14.516 1 66.62 93 MET A CA 1
ATOM 745 C C . MET A 1 93 ? -7.383 -12.711 -13.258 1 66.62 93 MET A C 1
ATOM 747 O O . MET A 1 93 ? -7.574 -13.844 -12.812 1 66.62 93 MET A O 1
ATOM 751 N N . GLU A 1 94 ? -7.793 -11.75 -12.484 1 75.38 94 GLU A N 1
ATOM 752 C CA . GLU A 1 94 ? -8.742 -11.461 -11.406 1 75.38 94 GLU A CA 1
ATOM 753 C C . GLU A 1 94 ? -8.6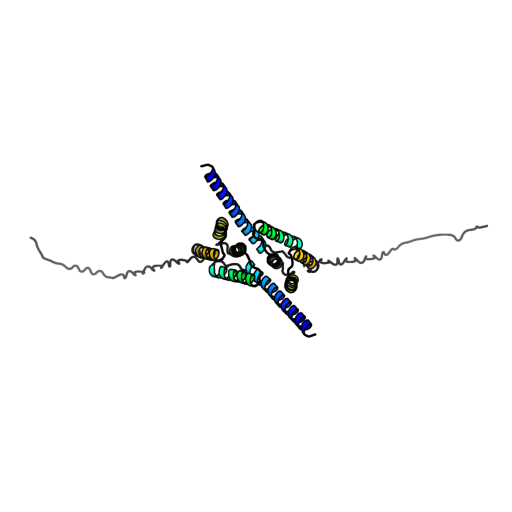95 -12.539 -10.328 1 75.38 94 GLU A C 1
ATOM 755 O O . GLU A 1 94 ? -9.633 -13.328 -10.195 1 75.38 94 GLU A O 1
ATOM 760 N N . LYS A 1 95 ? -7.676 -12.703 -9.625 1 87 95 LYS A N 1
ATOM 761 C CA . LYS A 1 95 ? -7.594 -13.68 -8.547 1 87 95 LYS A CA 1
ATOM 762 C C . LYS A 1 95 ? -7.918 -13.047 -7.199 1 87 95 LYS A C 1
ATOM 764 O O . LYS A 1 95 ? -7.645 -11.859 -6.984 1 87 95 LYS A O 1
ATOM 769 N N . THR A 1 96 ? -8.633 -13.883 -6.398 1 91.62 96 THR A N 1
ATOM 770 C CA . THR A 1 96 ? -8.867 -13.484 -5.016 1 91.62 96 THR A CA 1
ATOM 771 C C . THR A 1 96 ? -7.621 -13.711 -4.164 1 91.62 96 THR A C 1
ATOM 773 O O . THR A 1 96 ? -6.699 -14.414 -4.582 1 91.62 96 THR A O 1
ATOM 776 N N . LEU A 1 97 ? -7.633 -13.172 -2.992 1 94.88 97 LEU A N 1
ATOM 777 C CA . LEU A 1 97 ? -6.512 -13.367 -2.08 1 94.88 97 LEU A CA 1
ATOM 778 C C . LEU A 1 97 ? -6.395 -14.828 -1.663 1 94.88 97 LEU A C 1
ATOM 780 O O . LEU A 1 97 ? -5.289 -15.336 -1.463 1 94.88 97 LEU A O 1
ATOM 784 N N . ALA A 1 98 ? -7.574 -15.461 -1.532 1 95 98 ALA A N 1
ATOM 785 C CA . ALA A 1 98 ? -7.586 -16.875 -1.185 1 95 98 ALA A CA 1
ATOM 786 C C . ALA A 1 98 ? -6.926 -17.719 -2.277 1 95 98 ALA A C 1
ATOM 788 O O . ALA A 1 98 ? -6.148 -18.625 -1.987 1 95 98 ALA A O 1
ATOM 789 N N . GLU A 1 99 ? -7.203 -17.422 -3.477 1 94.88 99 GLU A N 1
ATOM 790 C CA . GLU A 1 99 ? -6.602 -18.125 -4.605 1 94.88 99 GLU A CA 1
ATOM 791 C C . GLU A 1 99 ? -5.102 -17.859 -4.691 1 94.88 99 GLU A C 1
ATOM 793 O O . GLU A 1 99 ? -4.316 -18.781 -4.934 1 94.88 99 GLU A O 1
ATOM 798 N N . LEU A 1 100 ? -4.734 -16.656 -4.57 1 96.06 100 LEU A N 1
ATOM 799 C CA . LEU A 1 100 ? -3.318 -16.312 -4.543 1 96.06 100 LEU A CA 1
ATOM 800 C C . LEU A 1 100 ? -2.588 -17.094 -3.461 1 96.06 100 LEU A C 1
ATOM 802 O O . LEU A 1 100 ? -1.505 -17.641 -3.703 1 96.06 100 LEU A O 1
ATOM 806 N N . HIS A 1 101 ? -3.219 -17.172 -2.281 1 97.06 101 HIS A N 1
ATOM 807 C CA . HIS A 1 101 ? -2.645 -17.906 -1.163 1 97.06 101 HIS A CA 1
ATOM 808 C C . HIS A 1 101 ? -2.391 -19.375 -1.536 1 97.06 101 HIS A C 1
ATOM 810 O O . HIS A 1 101 ? -1.308 -19.906 -1.278 1 97.06 101 HIS A O 1
ATOM 816 N N . GLN A 1 102 ? -3.336 -19.969 -2.141 1 95.81 102 GLN A N 1
ATOM 817 C CA . GLN A 1 102 ? -3.211 -21.375 -2.547 1 95.81 102 GLN A CA 1
ATOM 818 C C . GLN A 1 102 ? -2.113 -21.547 -3.592 1 95.81 102 GLN A C 1
ATOM 820 O O . GLN A 1 102 ? -1.341 -22.5 -3.533 1 95.81 102 GLN A O 1
ATOM 825 N N . MET A 1 103 ? -2.051 -20.656 -4.527 1 95.31 103 MET A N 1
ATOM 826 C CA . MET A 1 103 ? -1.023 -20.719 -5.562 1 95.31 103 MET A CA 1
ATOM 827 C C . MET A 1 103 ? 0.369 -20.578 -4.953 1 95.31 103 MET A C 1
ATOM 829 O O . MET A 1 103 ? 1.297 -21.281 -5.359 1 95.31 103 MET A O 1
ATOM 833 N N . LEU A 1 104 ? 0.494 -19.672 -4.016 1 96.81 104 LEU A N 1
ATOM 834 C CA . LEU A 1 104 ? 1.777 -19.453 -3.361 1 96.81 104 LEU A CA 1
ATOM 835 C C . LEU A 1 104 ? 2.193 -20.672 -2.541 1 96.81 104 LEU A C 1
ATOM 837 O O . LEU A 1 104 ? 3.373 -21.031 -2.506 1 96.81 104 LEU A O 1
ATOM 841 N N . LYS A 1 105 ? 1.237 -21.297 -1.892 1 95.69 105 LYS A N 1
ATOM 842 C CA . LYS A 1 105 ? 1.516 -22.516 -1.145 1 95.69 105 LYS A CA 1
ATOM 843 C C . LYS A 1 105 ? 2.072 -23.609 -2.059 1 95.69 105 LYS A C 1
ATOM 845 O O . LYS A 1 105 ? 3.039 -24.297 -1.708 1 95.69 105 LYS A O 1
ATOM 850 N N . THR A 1 106 ? 1.497 -23.75 -3.201 1 94.88 106 THR A N 1
ATOM 851 C CA . THR A 1 106 ? 1.947 -24.734 -4.188 1 94.88 106 THR A CA 1
ATOM 852 C C . THR A 1 106 ? 3.338 -24.375 -4.703 1 94.88 106 THR A C 1
ATOM 854 O O . THR A 1 106 ? 4.191 -25.25 -4.852 1 94.88 106 THR A O 1
ATOM 857 N N . ALA A 1 107 ? 3.578 -23.094 -4.953 1 94.06 107 ALA A N 1
ATOM 858 C CA . ALA A 1 107 ? 4.863 -22.609 -5.453 1 94.06 107 ALA A CA 1
ATOM 859 C C . ALA A 1 107 ? 5.973 -22.844 -4.434 1 94.06 107 ALA A C 1
ATOM 861 O O . ALA A 1 107 ? 7.117 -23.109 -4.805 1 94.06 107 ALA A O 1
ATOM 862 N N . GLU A 1 108 ? 5.637 -22.641 -3.168 1 93.94 108 GLU A N 1
ATOM 863 C CA . GLU A 1 108 ? 6.625 -22.781 -2.102 1 93.94 108 GLU A CA 1
ATOM 864 C C . GLU A 1 108 ? 7.285 -24.156 -2.135 1 93.94 108 GLU A C 1
ATOM 866 O O . GLU A 1 108 ? 8.477 -24.281 -1.852 1 93.94 108 GLU A O 1
ATOM 871 N N . VAL A 1 109 ? 6.504 -25.219 -2.492 1 91.06 109 VAL A N 1
ATOM 872 C CA . VAL A 1 109 ? 7.008 -26.578 -2.549 1 91.06 109 VAL A CA 1
ATOM 873 C C . VAL A 1 109 ? 8.047 -26.703 -3.66 1 91.06 109 VAL A C 1
ATOM 875 O O . VAL A 1 109 ? 8.992 -27.484 -3.549 1 91.06 109 VAL A O 1
ATOM 878 N N . ASN A 1 110 ? 7.965 -25.891 -4.684 1 88.25 110 ASN A N 1
ATOM 879 C CA . ASN A 1 110 ? 8.828 -25.984 -5.855 1 88.25 110 ASN A CA 1
ATOM 880 C C . ASN A 1 110 ? 10.016 -25.031 -5.758 1 88.25 110 ASN A C 1
ATOM 882 O O . ASN A 1 110 ? 10.898 -25.047 -6.613 1 88.25 110 ASN A O 1
ATOM 886 N N . ILE A 1 111 ? 10.055 -24.047 -4.832 1 86.12 111 ILE A N 1
ATOM 887 C CA . ILE A 1 111 ? 11.164 -23.109 -4.637 1 86.12 111 ILE A CA 1
ATOM 888 C C . ILE A 1 111 ? 12.266 -23.781 -3.822 1 86.12 111 ILE A C 1
ATOM 890 O O . ILE A 1 111 ? 12.008 -24.359 -2.76 1 86.12 111 ILE A O 1
ATOM 894 N N . PRO A 1 112 ? 13.461 -24 -4.457 1 71.75 112 PRO A N 1
ATOM 895 C CA . PRO A 1 112 ? 14.555 -24.688 -3.762 1 71.75 112 PRO A CA 1
ATOM 896 C C . PRO A 1 112 ? 14.844 -24.094 -2.385 1 71.75 112 PRO A C 1
ATOM 898 O O . PRO A 1 112 ? 14.844 -22.875 -2.225 1 71.75 112 PRO A O 1
ATOM 901 N N . SER A 1 113 ? 14.383 -24.562 -1.368 1 60.94 113 SER A N 1
ATOM 902 C CA . SER A 1 113 ? 14.727 -24.141 -0.017 1 60.94 113 SER A CA 1
ATOM 903 C C . SER A 1 113 ? 16.234 -23.953 0.142 1 60.94 113 SER A C 1
ATOM 905 O O . SER A 1 113 ? 17.016 -24.75 -0.382 1 60.94 113 SER A O 1
ATOM 907 N N . LYS A 1 114 ? 16.828 -22.734 -0.027 1 52.53 114 LYS A N 1
ATOM 908 C CA . LYS A 1 114 ? 18.234 -22.766 0.357 1 52.53 114 LYS A CA 1
ATOM 909 C C . LYS A 1 114 ? 18.453 -23.75 1.504 1 52.53 114 LYS A C 1
ATOM 911 O O . LYS A 1 114 ? 19.578 -23.875 2.014 1 52.53 114 LYS A O 1
ATOM 916 N N . THR A 1 115 ? 17.484 -24.078 2.26 1 44.75 115 THR A N 1
ATOM 917 C CA . THR A 1 115 ? 17.938 -25.141 3.158 1 44.75 115 THR A CA 1
ATOM 918 C C . THR A 1 115 ? 18.109 -26.453 2.404 1 44.75 115 THR A C 1
ATOM 920 O O . THR A 1 115 ? 17.141 -27.047 1.949 1 44.75 115 THR A O 1
ATOM 923 N N . ALA A 1 116 ? 18.891 -26.391 1.428 1 42.12 116 ALA A N 1
ATOM 924 C CA . ALA A 1 116 ? 19.359 -27.656 0.868 1 42.12 116 ALA A CA 1
ATOM 925 C C . ALA A 1 116 ? 19.203 -28.797 1.877 1 42.12 116 ALA A C 1
ATOM 927 O O . ALA A 1 116 ? 19.688 -28.688 3.01 1 42.12 116 ALA A O 1
ATOM 928 N N . PRO A 1 117 ? 18.141 -29.422 1.936 1 42.78 117 PRO A N 1
ATOM 929 C CA . PRO A 1 117 ? 18.438 -30.656 2.654 1 42.78 117 PRO A CA 1
ATOM 930 C C . PRO A 1 117 ? 19.828 -31.203 2.338 1 42.78 117 PRO A C 1
ATOM 932 O O . PRO A 1 117 ? 20.141 -31.469 1.176 1 42.78 117 PRO A O 1
ATOM 935 N N . VAL A 1 118 ? 20.875 -30.516 2.838 1 39.91 118 VAL A N 1
ATOM 936 C CA . VAL A 1 118 ? 22.125 -31.266 2.926 1 39.91 118 VAL A CA 1
ATOM 937 C C . VAL A 1 118 ? 21.828 -32.75 3.033 1 39.91 118 VAL A C 1
ATOM 939 O O . VAL A 1 118 ? 21.312 -33.219 4.055 1 39.91 118 VAL A O 1
ATOM 942 N N . LEU A 1 119 ? 20.969 -33.156 2.119 1 39.22 119 LEU A N 1
ATOM 943 C CA . LEU A 1 119 ? 21.188 -34.625 2.076 1 39.22 119 LEU A CA 1
ATOM 944 C C . LEU A 1 119 ? 22.625 -34.969 2.436 1 39.22 119 LEU A C 1
ATOM 946 O O . LEU A 1 119 ? 23.547 -34.656 1.674 1 39.22 119 LEU A O 1
ATOM 950 N N . MET A 1 120 ? 22.969 -34.438 3.648 1 37.72 120 MET A N 1
ATOM 951 C CA . MET A 1 120 ? 24.156 -35.094 4.203 1 37.72 120 MET A CA 1
ATOM 952 C C . MET A 1 120 ? 24.219 -36.531 3.787 1 37.72 120 MET A C 1
ATOM 954 O O . MET A 1 120 ? 23.375 -37.344 4.184 1 37.72 120 MET A O 1
ATOM 958 N N . ILE A 1 121 ? 24.25 -36.688 2.455 1 39.5 121 ILE A N 1
ATOM 959 C CA . ILE A 1 121 ? 24.859 -37.969 2.17 1 39.5 121 ILE A CA 1
ATOM 960 C C . ILE A 1 121 ? 25.781 -38.375 3.312 1 39.5 121 ILE A C 1
ATOM 962 O O . ILE A 1 121 ? 26.797 -37.688 3.559 1 39.5 121 ILE A O 1
ATOM 966 N N . LYS A 1 122 ? 25.172 -38.625 4.484 1 37.38 122 LYS A N 1
ATOM 967 C CA . LYS A 1 122 ? 25.953 -39.406 5.426 1 37.38 122 LYS A CA 1
ATOM 968 C C . LYS A 1 122 ? 26.906 -40.375 4.691 1 37.38 122 LYS A C 1
ATOM 970 O O . LYS A 1 122 ? 26.453 -41.344 4.094 1 37.38 122 LYS A O 1
ATOM 975 N N . GLU A 1 123 ? 27.75 -39.781 3.83 1 36.16 123 GLU A N 1
ATOM 976 C CA . GLU A 1 123 ? 28.875 -40.625 3.502 1 36.16 123 GLU A CA 1
ATOM 977 C C . GLU A 1 123 ? 29.312 -41.469 4.707 1 36.16 123 GLU A C 1
ATOM 979 O O . GLU A 1 123 ? 29.75 -40.938 5.719 1 36.16 123 GLU A O 1
ATOM 984 N N . GLY A 1 124 ? 28.406 -42.312 5.152 1 34.56 124 GLY A N 1
ATOM 985 C CA . GLY A 1 124 ? 28.875 -43.406 5.988 1 34.56 124 GLY A CA 1
ATOM 986 C C . GLY A 1 124 ? 30.266 -43.875 5.613 1 34.56 124 GLY A C 1
ATOM 987 O O . GLY A 1 124 ? 30.469 -44.375 4.504 1 34.56 124 GLY A O 1
ATOM 988 N N . HIS A 1 125 ? 31.219 -43.062 5.863 1 33.19 125 HIS A N 1
ATOM 989 C CA . HIS A 1 125 ? 32.562 -43.656 5.891 1 33.19 125 HIS A CA 1
ATOM 990 C C . HIS A 1 125 ? 32.5 -45.094 6.422 1 33.19 125 HIS A C 1
ATOM 992 O O . HIS A 1 125 ? 32.125 -45.312 7.57 1 33.19 125 HIS A O 1
ATOM 998 N N . VAL A 1 126 ? 31.953 -45.938 5.586 1 28.5 126 VAL A N 1
ATOM 999 C CA . VAL A 1 126 ? 32.219 -47.375 5.855 1 28.5 126 VAL A CA 1
ATOM 1000 C C . VAL A 1 126 ? 33.656 -47.531 6.367 1 28.5 126 VAL A C 1
ATOM 1002 O O . VAL A 1 126 ? 34.594 -47.25 5.648 1 28.5 126 VAL A O 1
ATOM 1005 N N . LYS A 1 127 ? 33.844 -47.031 7.59 1 31.12 127 LYS A N 1
ATOM 1006 C CA . LYS A 1 127 ? 35.094 -47.5 8.219 1 31.12 127 LYS A CA 1
ATOM 1007 C C . LYS A 1 127 ? 35.438 -48.906 7.801 1 31.12 127 LYS A C 1
ATOM 1009 O O . LYS A 1 127 ? 34.625 -49.844 7.98 1 31.12 127 LYS A O 1
ATOM 1014 N N . LYS A 1 128 ? 36.125 -49 6.652 1 29.94 128 LYS A N 1
ATOM 1015 C CA . LYS A 1 128 ? 36.688 -50.281 6.258 1 29.94 128 LYS A CA 1
ATOM 1016 C C . LYS A 1 128 ? 37.156 -51.094 7.48 1 29.94 128 LYS A C 1
ATOM 1018 O O . LYS A 1 128 ? 37.875 -50.562 8.336 1 29.94 128 LYS A O 1
ATOM 1023 N N . PRO A 1 129 ? 36.25 -51.969 7.992 1 33.31 129 PRO A N 1
ATOM 1024 C CA . PRO A 1 129 ? 36.75 -52.781 9.086 1 33.31 129 PRO A CA 1
ATOM 1025 C C . PRO A 1 129 ? 38.188 -53.25 8.852 1 33.31 129 PRO A C 1
ATOM 1027 O O . PRO A 1 129 ? 38.531 -53.688 7.746 1 33.31 129 PRO A O 1
ATOM 1030 N N . ASN A 1 130 ? 39.094 -52.438 9.312 1 31.3 130 ASN A N 1
ATOM 1031 C CA . ASN A 1 130 ? 40.469 -52.906 9.336 1 31.3 130 ASN A CA 1
ATOM 1032 C C . ASN A 1 130 ? 40.562 -54.406 9.648 1 31.3 130 ASN A C 1
ATOM 1034 O O . ASN A 1 130 ? 40.281 -54.812 10.766 1 31.3 130 ASN A O 1
ATOM 1038 N N . THR A 1 131 ? 39.938 -55.188 8.734 1 28.47 131 THR A N 1
ATOM 1039 C CA . THR A 1 131 ? 40.094 -56.625 8.875 1 28.47 131 THR A CA 1
ATOM 1040 C C . THR A 1 131 ? 41.562 -56.969 9.219 1 28.47 131 THR A C 1
ATOM 1042 O O . THR A 1 131 ? 42.469 -56.75 8.406 1 28.47 131 THR A O 1
ATOM 1045 N N . LYS A 1 132 ? 41.906 -56.594 10.477 1 27.91 132 LYS A N 1
ATOM 1046 C CA . LYS A 1 132 ? 43.188 -57.094 10.938 1 27.91 132 LYS A CA 1
ATOM 1047 C C . LYS A 1 132 ? 43.375 -58.562 10.578 1 27.91 132 LYS A C 1
ATOM 1049 O O . LYS A 1 132 ? 42.531 -59.406 10.867 1 27.91 132 LYS A O 1
ATOM 1054 N N . LYS A 1 133 ? 44.062 -58.656 9.438 1 30.12 133 LYS A N 1
ATOM 1055 C CA . LYS A 1 133 ? 44.656 -59.938 8.977 1 30.12 133 LYS A CA 1
ATOM 1056 C C . LYS A 1 133 ? 45.219 -60.719 10.133 1 30.12 133 LYS A C 1
ATOM 1058 O O . LYS A 1 133 ? 46.188 -60.281 10.773 1 30.12 133 LYS A O 1
ATOM 1063 N N . ARG A 1 134 ? 44.25 -61.156 11.031 1 28.75 134 ARG A N 1
ATOM 1064 C CA . ARG A 1 134 ? 44.875 -62.062 12.008 1 28.75 134 ARG A CA 1
ATOM 1065 C C . ARG A 1 134 ? 45.75 -63.094 11.312 1 28.75 134 ARG A C 1
ATOM 1067 O O . ARG A 1 134 ? 45.25 -63.844 10.445 1 28.75 134 ARG A O 1
ATOM 1074 N N . GLY A 1 135 ? 46.969 -62.812 11.195 1 25.95 135 GLY A N 1
ATOM 1075 C CA . GLY A 1 135 ? 48.094 -63.656 10.789 1 25.95 135 GLY A CA 1
ATOM 1076 C C . GLY A 1 135 ? 48.031 -65.062 11.406 1 25.95 135 GLY A C 1
ATOM 1077 O O . GLY A 1 135 ? 48.281 -65.188 12.609 1 25.95 135 GLY A O 1
ATOM 1078 N N . ASN A 1 136 ? 46.875 -65.75 11.242 1 25.23 136 ASN A N 1
ATOM 1079 C CA . ASN A 1 136 ? 46.969 -67.125 11.719 1 25.23 136 ASN A CA 1
ATOM 1080 C C . ASN A 1 136 ? 48.219 -67.875 11.25 1 25.23 136 ASN A C 1
ATOM 1082 O O . ASN A 1 136 ? 48.594 -67.75 10.07 1 25.23 136 ASN A O 1
ATOM 1086 N N . GLN A 1 137 ? 48.938 -68.25 12.281 1 23.95 137 GLN A N 1
ATOM 1087 C CA . GLN A 1 137 ? 50.281 -68.875 12.305 1 23.95 137 GLN A CA 1
ATOM 1088 C C . GLN A 1 137 ? 50.312 -70.125 11.406 1 23.95 137 GLN A C 1
ATOM 1090 O O . GLN A 1 137 ? 49.25 -70.5 10.891 1 23.95 137 GLN A O 1
ATOM 1095 N N . GLY A 1 138 ? 50.969 -71.125 11.953 1 22.2 138 GLY A N 1
ATOM 1096 C CA . GLY A 1 138 ? 52.125 -71.938 11.648 1 22.2 138 GLY A CA 1
ATOM 1097 C C . GLY A 1 138 ? 51.812 -73.125 10.703 1 22.2 138 GLY A C 1
ATOM 1098 O O . GLY A 1 138 ? 50.656 -73.438 10.477 1 22.2 138 GLY A O 1
ATOM 1099 N N . LYS A 1 139 ? 52.906 -73.688 10.234 1 24.45 139 LYS A N 1
ATOM 1100 C CA . LYS A 1 139 ? 53.469 -74.5 9.156 1 24.45 139 LYS A CA 1
ATOM 1101 C C . LYS A 1 139 ? 52.938 -75.938 9.203 1 24.45 139 LYS A C 1
ATOM 1103 O O . LYS A 1 139 ? 53.156 -76.75 8.266 1 24.45 139 LYS A O 1
ATOM 1108 N N . GLY A 1 140 ? 52.281 -76.375 10.305 1 22.53 140 GLY A N 1
ATOM 1109 C CA . GLY A 1 140 ? 52.875 -77.688 10.391 1 22.53 140 GLY A CA 1
ATOM 1110 C C . GLY A 1 140 ? 52.5 -78.562 9.234 1 22.53 140 GLY A C 1
ATOM 1111 O O . GLY A 1 140 ? 51.375 -78.5 8.734 1 22.53 140 GLY A O 1
ATOM 1112 N N . LYS A 1 141 ? 53.469 -79 8.484 1 24.92 141 LYS A N 1
ATOM 1113 C CA . LYS A 1 141 ? 53.719 -79.812 7.305 1 24.92 141 LYS A CA 1
ATOM 1114 C C . LYS A 1 141 ? 53.062 -81.188 7.43 1 24.92 141 LYS A C 1
ATOM 1116 O O . LYS A 1 141 ? 53.219 -82.062 6.562 1 24.92 141 LYS A O 1
ATOM 1121 N N . GLY A 1 142 ? 52.188 -81.375 8.484 1 21.7 142 GLY A N 1
ATOM 1122 C CA . GLY A 1 142 ? 52.375 -82.812 8.625 1 21.7 142 GLY A CA 1
ATOM 1123 C C . GLY A 1 142 ? 52.031 -83.562 7.375 1 21.7 142 GLY A C 1
ATOM 1124 O O . GLY A 1 142 ? 51.062 -83.25 6.68 1 21.7 142 GLY A O 1
ATOM 1125 N N . LYS A 1 143 ? 53 -84.375 6.824 1 24.94 143 LYS A N 1
ATOM 1126 C CA . LYS A 1 143 ? 53.375 -85.25 5.73 1 24.94 143 LYS A CA 1
ATOM 1127 C C . LYS A 1 143 ? 52.344 -86.375 5.598 1 24.94 143 LYS A C 1
ATOM 1129 O O . LYS A 1 143 ? 52.438 -87.188 4.684 1 24.94 143 LYS A O 1
ATOM 1134 N N . GLY A 1 144 ? 51.469 -86.625 6.605 1 22.84 144 GLY A N 1
ATOM 1135 C CA . GLY A 1 144 ? 51.438 -88.062 6.652 1 22.84 144 GLY A CA 1
ATOM 1136 C C . GLY A 1 144 ? 50.938 -88.688 5.367 1 22.84 144 GLY A C 1
ATOM 1137 O O . GLY A 1 144 ? 50.25 -88 4.566 1 22.84 144 GLY A O 1
ATOM 1138 N N . LYS A 1 145 ? 51.219 -90 5.203 1 24.48 145 LYS A N 1
ATOM 1139 C CA . LYS A 1 145 ? 51.562 -91.125 4.352 1 24.48 145 LYS A CA 1
ATOM 1140 C C . LYS A 1 145 ? 50.375 -91.562 3.482 1 24.48 145 LYS A C 1
ATOM 1142 O O . LYS A 1 145 ? 50.531 -91.688 2.262 1 24.48 145 LYS A O 1
ATOM 1147 N N . LEU A 1 146 ? 49.812 -92.688 3.809 1 23.88 146 LEU A N 1
ATOM 1148 C CA . LEU A 1 146 ? 50.031 -93.938 3.113 1 23.88 146 LEU A CA 1
ATOM 1149 C C . LEU A 1 146 ? 49.062 -94.125 1.95 1 23.88 146 LEU A C 1
ATOM 1151 O O . LEU A 1 146 ? 48.406 -93.125 1.538 1 23.88 146 LEU A O 1
ATOM 1155 N N . VAL A 1 147 ? 48.281 -95.188 2.01 1 25.61 147 VAL A N 1
ATOM 1156 C CA . VAL A 1 147 ? 48.281 -96.438 1.273 1 25.61 147 VAL A CA 1
ATOM 1157 C C . VAL A 1 147 ? 47.219 -96.438 0.171 1 25.61 147 VAL A C 1
ATOM 1159 O O . VAL A 1 147 ? 47.531 -96.688 -0.997 1 25.61 147 VAL A O 1
ATOM 1162 N N . ALA A 1 148 ? 46 -97 0.365 1 26.25 148 ALA A N 1
ATOM 1163 C CA . ALA A 1 148 ? 45.844 -98.312 -0.297 1 26.25 148 ALA A CA 1
ATOM 1164 C C . ALA A 1 148 ? 45.219 -98.188 -1.673 1 26.25 148 ALA A C 1
ATOM 1166 O O . ALA A 1 148 ? 45.656 -98.812 -2.641 1 26.25 148 ALA A O 1
ATOM 1167 N N . ASN A 1 149 ? 43.906 -97.625 -1.647 1 30.33 149 ASN A N 1
ATOM 1168 C CA . ASN A 1 149 ? 43.031 -98.562 -2.27 1 30.33 149 ASN A CA 1
ATOM 1169 C C . ASN A 1 149 ? 43.156 -98.562 -3.791 1 30.33 149 ASN A C 1
ATOM 1171 O O . ASN A 1 149 ? 43 -97.5 -4.402 1 30.33 149 ASN A O 1
ATOM 1175 N N . LYS A 1 150 ? 43.531 -99.625 -4.309 1 27.27 150 LYS A N 1
ATOM 1176 C CA . LYS A 1 150 ? 43.906 -100.188 -5.598 1 27.27 150 LYS A CA 1
ATOM 1177 C C . LYS A 1 150 ? 42.906 -99.812 -6.684 1 27.27 150 LYS A C 1
ATOM 1179 O O . LYS A 1 150 ? 41.719 -99.625 -6.398 1 27.27 150 LYS A O 1
ATOM 1184 N N . LYS A 1 151 ? 42.812 -100.75 -7.645 1 30.56 151 LYS A N 1
ATOM 1185 C CA . LYS A 1 151 ? 43 -100.875 -9.086 1 30.56 151 LYS A CA 1
ATOM 1186 C C . LYS A 1 151 ? 41.656 -100.75 -9.828 1 30.56 151 LYS A C 1
ATOM 1188 O O . LYS A 1 151 ? 41.562 -100.062 -10.844 1 30.56 151 LYS A O 1
ATOM 1193 N N . PRO A 1 152 ? 40.562 -101.75 -9.68 1 33.34 152 PRO A N 1
ATOM 1194 C CA . PRO A 1 152 ? 40.281 -102.25 -11.008 1 33.34 152 PRO A CA 1
ATOM 1195 C C . PRO A 1 152 ? 39.531 -101.25 -11.898 1 33.34 152 PRO A C 1
ATOM 1197 O O . PRO A 1 152 ? 38.906 -100.375 -11.398 1 33.34 152 PRO A O 1
ATOM 1200 N N . MET B 1 1 ? -14.68 -18.266 -42.219 1 56.06 1 MET B N 1
ATOM 1201 C CA . MET B 1 1 ? -13.375 -18.641 -41.656 1 56.06 1 MET B CA 1
ATOM 1202 C C . MET B 1 1 ? -12.68 -17.438 -41.062 1 56.06 1 MET B C 1
ATOM 1204 O O . MET B 1 1 ? -12 -17.562 -40.031 1 56.06 1 MET B O 1
ATOM 1208 N N . ASP B 1 2 ? -12.961 -16.141 -41.625 1 72.62 2 ASP B N 1
ATOM 1209 C CA . ASP B 1 2 ? -12.219 -14.891 -41.438 1 72.62 2 ASP B CA 1
ATOM 1210 C C . ASP B 1 2 ? -12.641 -14.219 -40.125 1 72.62 2 ASP B C 1
ATOM 1212 O O . ASP B 1 2 ? -11.805 -13.664 -39.406 1 72.62 2 ASP B O 1
ATOM 1216 N N . ASP B 1 3 ? -13.867 -14.594 -39.719 1 79.62 3 ASP B N 1
ATOM 1217 C CA . ASP B 1 3 ? -14.406 -13.914 -38.531 1 79.62 3 ASP B CA 1
ATOM 1218 C C . ASP B 1 3 ? -13.891 -14.562 -37.25 1 79.62 3 ASP B C 1
ATOM 1220 O O . ASP B 1 3 ? -13.609 -13.867 -36.25 1 79.62 3 ASP B O 1
ATOM 1224 N N . LYS B 1 4 ? -13.758 -15.891 -37.281 1 80.81 4 LYS B N 1
ATOM 1225 C CA . LYS B 1 4 ? -13.273 -16.625 -36.094 1 80.81 4 LYS B CA 1
ATOM 1226 C C . LYS B 1 4 ? -11.812 -16.297 -35.812 1 80.81 4 LYS B C 1
ATOM 1228 O O . LYS B 1 4 ? -11.414 -16.125 -34.656 1 80.81 4 LYS B O 1
ATOM 1233 N N . MET B 1 5 ? -11.055 -16.281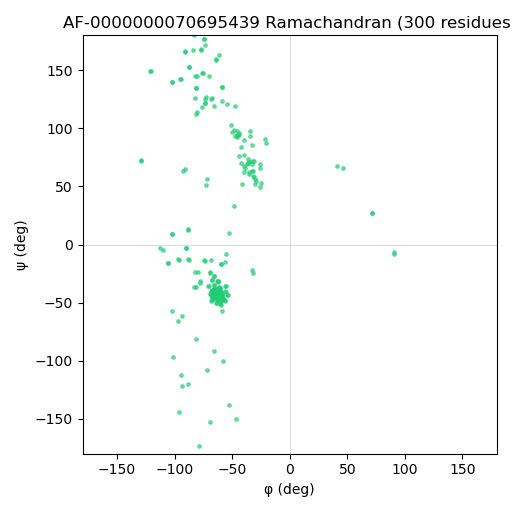 -36.969 1 82.69 5 MET B N 1
ATOM 1234 C CA . MET B 1 5 ? -9.648 -15.938 -36.812 1 82.69 5 MET B CA 1
ATOM 1235 C C . MET B 1 5 ? -9.484 -14.508 -36.312 1 82.69 5 MET B C 1
ATOM 1237 O O . MET B 1 5 ? -8.609 -14.234 -35.5 1 82.69 5 MET B O 1
ATOM 1241 N N . ALA B 1 6 ? -10.383 -13.664 -36.844 1 81.69 6 ALA B N 1
ATOM 1242 C CA . ALA B 1 6 ? -10.367 -12.281 -36.375 1 81.69 6 ALA B CA 1
ATOM 1243 C C . ALA B 1 6 ? -10.719 -12.188 -34.875 1 81.69 6 ALA B C 1
ATOM 1245 O O . ALA B 1 6 ? -10.109 -11.414 -34.156 1 81.69 6 ALA B O 1
ATOM 1246 N N . TYR B 1 7 ? -11.695 -12.977 -34.562 1 84.31 7 TYR B N 1
ATOM 1247 C CA . TYR B 1 7 ? -12.117 -13.008 -33.156 1 84.31 7 TYR B CA 1
ATOM 1248 C C . TYR B 1 7 ? -11 -13.547 -32.281 1 84.31 7 TYR B C 1
ATOM 1250 O O . TYR B 1 7 ? -10.711 -12.969 -31.219 1 84.31 7 TYR B O 1
ATOM 1258 N N . GLU B 1 8 ? -10.359 -14.617 -32.656 1 82.62 8 GLU B N 1
ATOM 1259 C CA . GLU B 1 8 ? -9.266 -15.195 -31.891 1 82.62 8 GLU B CA 1
ATOM 1260 C C . GLU B 1 8 ? -8.094 -14.227 -31.766 1 82.62 8 GLU B C 1
ATOM 1262 O O . GLU B 1 8 ? -7.469 -14.125 -30.719 1 82.62 8 GLU B O 1
ATOM 1267 N N . MET B 1 9 ? -7.797 -13.555 -32.844 1 84.44 9 MET B N 1
ATOM 1268 C CA . MET B 1 9 ? -6.727 -12.562 -32.812 1 84.44 9 MET B CA 1
ATOM 1269 C C . MET B 1 9 ? -7.062 -11.414 -31.875 1 84.44 9 MET B C 1
ATOM 1271 O O . MET B 1 9 ? -6.203 -10.945 -31.125 1 84.44 9 MET B O 1
ATOM 1275 N N . ASN B 1 10 ? -8.305 -10.992 -32.031 1 86.69 10 ASN B N 1
ATOM 1276 C CA . ASN B 1 10 ? -8.75 -9.93 -31.141 1 86.69 10 ASN B CA 1
ATOM 1277 C C . ASN B 1 10 ? -8.664 -10.352 -29.672 1 86.69 10 ASN B C 1
ATOM 1279 O O . ASN B 1 10 ? -8.25 -9.57 -28.828 1 86.69 10 ASN B O 1
ATOM 1283 N N . GLU B 1 11 ? -9.039 -11.562 -29.359 1 84.56 11 GLU B N 1
ATOM 1284 C CA . GLU B 1 11 ? -8.984 -12.078 -28 1 84.56 11 GLU B CA 1
ATOM 1285 C C . GLU B 1 11 ? -7.547 -12.133 -27.484 1 84.56 11 GLU B C 1
ATOM 1287 O O . GLU B 1 11 ? -7.281 -11.797 -26.328 1 84.56 11 GLU B O 1
ATOM 1292 N N . HIS B 1 12 ? -6.707 -12.547 -28.359 1 85.5 12 HIS B N 1
ATOM 1293 C CA . HIS B 1 12 ? -5.297 -12.602 -27.984 1 85.5 12 HIS B CA 1
ATOM 1294 C C . HIS B 1 12 ? -4.742 -11.211 -27.703 1 85.5 12 HIS B C 1
ATOM 1296 O O . HIS B 1 12 ? -3.975 -11.023 -26.75 1 85.5 12 HIS B O 1
ATOM 1302 N N . LEU B 1 13 ? -5.156 -10.281 -28.5 1 85.31 13 LEU B N 1
ATOM 1303 C CA . LEU B 1 13 ? -4.715 -8.906 -28.297 1 85.31 13 LEU B CA 1
ATOM 1304 C C . LEU B 1 13 ? -5.223 -8.367 -26.969 1 85.31 13 LEU B C 1
ATOM 1306 O O . LEU B 1 13 ? -4.477 -7.715 -26.234 1 85.31 13 LEU B O 1
ATOM 1310 N N . VAL B 1 14 ? -6.465 -8.664 -26.75 1 83.38 14 VAL B N 1
ATOM 1311 C CA . VAL B 1 14 ? -7.062 -8.219 -25.5 1 83.38 14 VAL B CA 1
ATOM 1312 C C . VAL B 1 14 ? -6.324 -8.859 -24.328 1 83.38 14 VAL B C 1
ATOM 1314 O O . VAL B 1 14 ? -6.027 -8.18 -23.344 1 83.38 14 VAL B O 1
ATOM 1317 N N . GLU B 1 15 ? -6.004 -10.047 -24.422 1 82.81 15 GLU B N 1
ATOM 1318 C CA . GLU B 1 15 ? -5.277 -10.758 -23.375 1 82.81 15 GLU B CA 1
ATOM 1319 C C . GLU B 1 15 ? -3.891 -10.156 -23.172 1 82.81 15 GLU B C 1
ATOM 1321 O O . GLU B 1 15 ? -3.441 -10 -22.031 1 82.81 15 GLU B O 1
ATOM 1326 N N . MET B 1 16 ? -3.289 -9.891 -24.219 1 84.56 16 MET B N 1
ATOM 1327 C CA . MET B 1 16 ? -1.959 -9.297 -24.141 1 84.56 16 MET B CA 1
ATOM 1328 C C . MET B 1 16 ? -2.016 -7.926 -23.453 1 84.56 16 MET B C 1
ATOM 1330 O O . MET B 1 16 ? -1.15 -7.594 -22.641 1 84.56 16 MET B O 1
ATOM 1334 N N . PHE B 1 17 ? -3.014 -7.199 -23.797 1 85.25 17 PHE B N 1
ATOM 1335 C CA . PHE B 1 17 ? -3.174 -5.879 -23.203 1 85.25 17 PHE B CA 1
ATOM 1336 C C . PHE B 1 17 ? -3.461 -5.996 -21.719 1 85.25 17 PHE B C 1
ATOM 1338 O O . PHE B 1 17 ? -2.953 -5.207 -20.906 1 85.25 17 PHE B O 1
ATOM 1345 N N . GLN B 1 18 ? -4.207 -6.891 -21.391 1 84.62 18 GLN B N 1
ATOM 1346 C CA . GLN B 1 18 ? -4.547 -7.09 -19.984 1 84.62 18 GLN B CA 1
ATOM 1347 C C . GLN B 1 18 ? -3.332 -7.543 -19.188 1 84.62 18 GLN B C 1
ATOM 1349 O O . GLN B 1 18 ? -3.143 -7.117 -18.047 1 84.62 18 GLN B O 1
ATOM 1354 N N . GLN B 1 19 ? -2.6 -8.375 -19.812 1 85.19 19 GLN B N 1
ATOM 1355 C CA . GLN B 1 19 ? -1.369 -8.82 -19.172 1 85.19 19 GLN B CA 1
ATOM 1356 C C . GLN B 1 19 ? -0.413 -7.656 -18.938 1 85.19 19 GLN B C 1
ATOM 1358 O O . GLN B 1 19 ? 0.198 -7.551 -17.859 1 85.19 19 GLN B O 1
ATOM 1363 N N . LYS B 1 20 ? -0.334 -6.871 -19.844 1 87.88 20 LYS B N 1
ATOM 1364 C CA . LYS B 1 20 ? 0.534 -5.703 -19.734 1 87.88 20 LYS B CA 1
ATOM 1365 C C . LYS B 1 20 ? 0.03 -4.754 -18.641 1 87.88 20 LYS B C 1
ATOM 1367 O O . LYS B 1 20 ? 0.822 -4.207 -17.875 1 87.88 20 LYS B O 1
ATOM 1372 N N . ALA B 1 21 ? -1.242 -4.57 -18.656 1 89.31 21 ALA B N 1
ATOM 1373 C CA . ALA B 1 21 ? -1.847 -3.691 -17.656 1 89.31 21 ALA B CA 1
ATOM 1374 C C . ALA B 1 21 ? -1.606 -4.219 -16.25 1 89.31 21 ALA B C 1
ATOM 1376 O O . ALA B 1 21 ? -1.33 -3.447 -15.328 1 89.31 21 ALA B O 1
ATOM 1377 N N . ARG B 1 22 ? -1.666 -5.48 -16.094 1 90.5 22 ARG B N 1
ATOM 1378 C CA . ARG B 1 22 ? -1.443 -6.102 -14.789 1 90.5 22 ARG B CA 1
ATOM 1379 C C . ARG B 1 22 ? 0.008 -5.945 -14.352 1 90.5 22 ARG B C 1
ATOM 1381 O O . ARG B 1 22 ? 0.28 -5.656 -13.18 1 90.5 22 ARG B O 1
ATOM 1388 N N . HIS B 1 23 ? 0.829 -6.223 -15.273 1 92.06 23 HIS B N 1
ATOM 1389 C CA . HIS B 1 23 ? 2.248 -6.059 -14.977 1 92.06 23 HIS B CA 1
ATOM 1390 C C . HIS B 1 23 ? 2.574 -4.613 -14.609 1 92.06 23 HIS B C 1
ATOM 1392 O O . HIS B 1 23 ? 3.326 -4.363 -13.664 1 92.06 23 HIS B O 1
ATOM 1398 N N . GLU B 1 24 ? 1.989 -3.738 -15.367 1 94 24 GLU B N 1
ATOM 1399 C CA . GLU B 1 24 ? 2.207 -2.32 -15.094 1 94 24 GLU B CA 1
ATOM 1400 C C . GLU B 1 24 ? 1.636 -1.921 -13.742 1 94 24 GLU B C 1
ATOM 1402 O O . GLU B 1 24 ? 2.271 -1.184 -12.984 1 94 24 GLU B O 1
ATOM 1407 N N . ARG B 1 25 ? 0.49 -2.396 -13.445 1 95 25 ARG B N 1
ATOM 1408 C CA . ARG B 1 25 ? -0.128 -2.115 -12.156 1 95 25 ARG B CA 1
ATOM 1409 C C . ARG B 1 25 ? 0.758 -2.594 -11.008 1 95 25 ARG B C 1
ATOM 1411 O O . ARG B 1 25 ? 0.975 -1.865 -10.039 1 95 25 ARG B O 1
ATOM 1418 N N . PHE B 1 26 ? 1.239 -3.773 -11.203 1 95.69 26 PHE B N 1
ATOM 1419 C CA . PHE B 1 26 ? 2.127 -4.355 -10.203 1 95.69 26 PHE B CA 1
ATOM 1420 C C . PHE B 1 26 ? 3.361 -3.486 -10 1 95.69 26 PHE B C 1
ATOM 1422 O O . PHE B 1 26 ? 3.764 -3.221 -8.867 1 95.69 26 PHE B O 1
ATOM 1429 N N . ASP B 1 27 ? 3.943 -3.053 -11.055 1 96.75 27 ASP B N 1
ATOM 1430 C CA . ASP B 1 27 ? 5.16 -2.252 -11 1 96.75 27 ASP B CA 1
ATOM 1431 C C . ASP B 1 27 ? 4.891 -0.882 -10.383 1 96.75 27 ASP B C 1
ATOM 1433 O O . ASP B 1 27 ? 5.699 -0.372 -9.609 1 96.75 27 ASP B O 1
ATOM 1437 N N . VAL B 1 28 ? 3.791 -0.294 -10.711 1 98.06 28 VAL B N 1
ATOM 1438 C CA . VAL B 1 28 ? 3.432 1.018 -10.18 1 98.06 28 VAL B CA 1
ATOM 1439 C C . VAL B 1 28 ? 3.154 0.911 -8.688 1 98.06 28 VAL B C 1
ATOM 1441 O O . VAL B 1 28 ? 3.59 1.76 -7.906 1 98.06 28 VAL B O 1
ATOM 1444 N N . MET B 1 29 ? 2.447 -0.162 -8.328 1 97.75 29 MET B N 1
ATOM 1445 C CA . MET B 1 29 ? 2.197 -0.398 -6.91 1 97.75 29 MET B CA 1
ATOM 1446 C C . MET B 1 29 ? 3.508 -0.574 -6.148 1 97.75 29 MET B C 1
ATOM 1448 O O . MET B 1 29 ? 3.686 -0.004 -5.07 1 97.75 29 MET B O 1
ATOM 1452 N N . ARG B 1 30 ? 4.371 -1.329 -6.711 1 97.5 30 ARG B N 1
ATOM 1453 C CA . ARG B 1 30 ? 5.684 -1.526 -6.102 1 97.5 30 ARG B CA 1
ATOM 1454 C C . ARG B 1 30 ? 6.395 -0.194 -5.887 1 97.5 30 ARG B C 1
ATOM 1456 O O . ARG B 1 30 ? 6.906 0.071 -4.797 1 97.5 30 ARG B O 1
ATOM 1463 N N . SER B 1 31 ? 6.41 0.618 -6.898 1 98.44 31 SER B N 1
ATOM 1464 C CA . SER B 1 31 ? 7.062 1.92 -6.805 1 98.44 31 SER B CA 1
ATOM 1465 C C . SER B 1 31 ? 6.402 2.793 -5.742 1 98.44 31 SER B C 1
ATOM 1467 O O . SER B 1 31 ? 7.086 3.438 -4.945 1 98.44 31 SER B O 1
ATOM 1469 N N . LEU B 1 32 ? 5.125 2.785 -5.699 1 98.56 32 LEU B N 1
ATOM 1470 C CA . LEU B 1 32 ? 4.367 3.6 -4.754 1 98.56 32 LEU B CA 1
ATOM 1471 C C . LEU B 1 32 ? 4.719 3.234 -3.316 1 98.56 32 LEU B C 1
ATOM 1473 O O . LEU B 1 32 ? 4.945 4.117 -2.486 1 98.56 32 LEU B O 1
ATOM 1477 N N . ILE B 1 33 ? 4.809 1.936 -3.016 1 98.06 33 ILE B N 1
ATOM 1478 C CA . ILE B 1 33 ? 4.934 1.532 -1.619 1 98.06 33 ILE B CA 1
ATOM 1479 C C . ILE B 1 33 ? 6.41 1.506 -1.222 1 98.06 33 ILE B C 1
ATOM 1481 O O . ILE B 1 33 ? 6.738 1.454 -0.035 1 98.06 33 ILE B O 1
ATOM 1485 N N . THR B 1 34 ? 7.344 1.578 -2.215 1 97.31 34 THR B N 1
ATOM 1486 C CA . THR B 1 34 ? 8.758 1.468 -1.877 1 97.31 34 THR B CA 1
ATOM 1487 C C . THR B 1 34 ? 9.445 2.828 -1.97 1 97.31 34 THR B C 1
ATOM 1489 O O . THR B 1 34 ? 10.562 3 -1.482 1 97.31 34 THR B O 1
ATOM 1492 N N . THR B 1 35 ? 8.836 3.785 -2.605 1 98.06 35 THR B N 1
ATOM 1493 C CA . THR B 1 35 ? 9.43 5.109 -2.73 1 98.06 35 THR B CA 1
ATOM 1494 C C . THR B 1 35 ? 9.359 5.863 -1.403 1 98.06 35 THR B C 1
ATOM 1496 O O . THR B 1 35 ? 8.273 6.074 -0.86 1 98.06 35 THR B O 1
ATOM 1499 N N . CYS B 1 36 ? 10.492 6.281 -0.879 1 97.75 36 CYS B N 1
ATOM 1500 C CA . CYS B 1 36 ? 10.586 7.074 0.343 1 97.75 36 CYS B CA 1
ATOM 1501 C C . CYS B 1 36 ? 11.273 8.406 0.079 1 97.75 36 CYS B C 1
ATOM 1503 O O . CYS B 1 36 ? 12.188 8.484 -0.746 1 97.75 36 CYS B O 1
ATOM 1505 N N . MET B 1 37 ? 10.867 9.344 0.829 1 97.44 37 MET B N 1
ATOM 1506 C CA . MET B 1 37 ? 11.484 10.664 0.719 1 97.44 37 MET B CA 1
ATOM 1507 C C . MET B 1 37 ? 12.797 10.711 1.498 1 97.44 37 MET B C 1
ATOM 1509 O O . MET B 1 37 ? 12.875 10.219 2.625 1 97.44 37 MET B O 1
ATOM 1513 N N . GLN B 1 38 ? 13.789 11.258 0.879 1 95.88 38 GLN B N 1
ATOM 1514 C CA . GLN B 1 38 ? 15.047 11.5 1.584 1 95.88 38 GLN B CA 1
ATOM 1515 C C . GLN B 1 38 ? 14.977 12.773 2.422 1 95.88 38 GLN B C 1
ATOM 1517 O O . GLN B 1 38 ? 14.398 13.773 1.992 1 95.88 38 GLN B O 1
ATOM 1522 N N . GLU B 1 39 ? 15.648 12.703 3.545 1 94.06 39 GLU B N 1
ATOM 1523 C CA . GLU B 1 39 ? 15.695 13.883 4.406 1 94.06 39 GLU B CA 1
ATOM 1524 C C . GLU B 1 39 ? 16.297 15.078 3.674 1 94.06 39 GLU B C 1
ATOM 1526 O O . GLU B 1 39 ? 17.297 14.938 2.955 1 94.06 39 GLU B O 1
ATOM 1531 N N . GLY B 1 40 ? 15.688 16.234 3.803 1 90.38 40 GLY B N 1
ATOM 1532 C CA . GLY B 1 40 ? 16.234 17.453 3.242 1 90.38 40 GLY B CA 1
ATOM 1533 C C . GLY B 1 40 ? 15.766 17.734 1.829 1 90.38 40 GLY B C 1
ATOM 1534 O O . GLY B 1 40 ? 16.047 18.797 1.269 1 90.38 40 GLY B O 1
ATOM 1535 N N . THR B 1 41 ? 15.055 16.844 1.19 1 94.12 41 THR B N 1
ATOM 1536 C CA . THR B 1 41 ? 14.555 17.062 -0.162 1 94.12 41 THR B CA 1
ATOM 1537 C C . THR B 1 41 ? 13.164 17.688 -0.129 1 94.12 41 THR B C 1
ATOM 1539 O O . THR B 1 41 ? 12.555 17.812 0.938 1 94.12 41 THR B O 1
ATOM 1542 N N . SER B 1 42 ? 12.742 18.156 -1.201 1 95.5 42 SER B N 1
ATOM 1543 C CA . SER B 1 42 ? 11.469 18.859 -1.314 1 95.5 42 SER B CA 1
ATOM 1544 C C . SER B 1 42 ? 10.289 17.922 -1.103 1 95.5 42 SER B C 1
ATOM 1546 O O . SER B 1 42 ? 10.141 16.938 -1.822 1 95.5 42 SER B O 1
ATOM 1548 N N . VAL B 1 43 ? 9.438 18.266 -0.185 1 97.06 43 VAL B N 1
ATOM 1549 C CA . VAL B 1 43 ? 8.266 17.469 0.102 1 97.06 43 VAL B CA 1
ATOM 1550 C C . VAL B 1 43 ? 7.273 17.562 -1.058 1 97.06 43 VAL B C 1
ATOM 1552 O O . VAL B 1 43 ? 6.598 16.578 -1.39 1 97.06 43 VAL B O 1
ATOM 1555 N N . SER B 1 44 ? 7.176 18.703 -1.672 1 97.06 44 SER B N 1
ATOM 1556 C CA . SER B 1 44 ? 6.266 18.891 -2.797 1 97.06 44 SER B CA 1
ATOM 1557 C C . SER B 1 44 ? 6.633 17.984 -3.965 1 97.06 44 SER B C 1
ATOM 1559 O O . SER B 1 44 ? 5.754 17.375 -4.574 1 97.06 44 SER B O 1
ATOM 1561 N N . THR B 1 45 ? 7.918 17.906 -4.285 1 97.62 45 THR B N 1
ATOM 1562 C CA . THR B 1 45 ? 8.383 17.016 -5.352 1 97.62 45 THR B CA 1
ATOM 1563 C C . THR B 1 45 ? 8.047 15.57 -5.035 1 97.62 45 THR B C 1
ATOM 1565 O O . THR B 1 45 ? 7.586 14.828 -5.906 1 97.62 45 THR B O 1
ATOM 1568 N N . HIS B 1 46 ? 8.266 15.227 -3.805 1 98.44 46 HIS B N 1
ATOM 1569 C CA . HIS B 1 46 ? 7.977 13.859 -3.381 1 98.44 46 HIS B CA 1
ATOM 1570 C C . HIS B 1 46 ? 6.488 13.547 -3.51 1 98.44 46 HIS B C 1
ATOM 1572 O O . HIS B 1 46 ? 6.113 12.531 -4.105 1 98.44 46 HIS B O 1
ATOM 1578 N N . VAL B 1 47 ? 5.602 14.422 -3.018 1 98.38 47 VAL B N 1
ATOM 1579 C CA . VAL B 1 47 ? 4.164 14.188 -3.016 1 98.38 47 VAL B CA 1
ATOM 1580 C C . VAL B 1 47 ? 3.645 14.141 -4.449 1 98.38 47 VAL B C 1
ATOM 1582 O O . VAL B 1 47 ? 2.785 13.32 -4.781 1 98.38 47 VAL B O 1
ATOM 1585 N N . LEU B 1 48 ? 4.156 14.961 -5.293 1 98.12 48 LEU B N 1
ATOM 1586 C CA . LEU B 1 48 ? 3.734 14.969 -6.688 1 98.12 48 LEU B CA 1
ATOM 1587 C C . LEU B 1 48 ? 4.109 13.664 -7.379 1 98.12 48 LEU B C 1
ATOM 1589 O O . LEU B 1 48 ? 3.338 13.133 -8.18 1 98.12 48 LEU B O 1
ATOM 1593 N N . LYS B 1 49 ? 5.297 13.188 -7.094 1 98.5 49 LYS B N 1
ATOM 1594 C CA . LYS B 1 49 ? 5.719 11.891 -7.625 1 98.5 49 LYS B CA 1
ATOM 1595 C C . LYS B 1 49 ? 4.785 10.773 -7.16 1 98.5 49 LYS B C 1
ATOM 1597 O O . LYS B 1 49 ? 4.359 9.938 -7.961 1 98.5 49 LYS B O 1
ATOM 1602 N N . MET B 1 50 ? 4.477 10.797 -5.883 1 98.5 50 MET B N 1
ATOM 1603 C CA . MET B 1 50 ? 3.586 9.789 -5.316 1 98.5 50 MET B CA 1
ATOM 1604 C C . MET B 1 50 ? 2.189 9.891 -5.922 1 98.5 50 MET B C 1
ATOM 1606 O O . MET B 1 50 ? 1.566 8.875 -6.234 1 98.5 50 MET B O 1
ATOM 1610 N N . LYS B 1 51 ? 1.733 11.094 -6.094 1 98.19 51 LYS B N 1
ATOM 1611 C CA . LYS B 1 51 ? 0.43 11.312 -6.715 1 98.19 51 LYS B CA 1
ATOM 1612 C C . LYS B 1 51 ? 0.401 10.758 -8.133 1 98.19 51 LYS B C 1
ATOM 1614 O O . LYS B 1 51 ? -0.626 10.25 -8.586 1 98.19 51 LYS B O 1
ATOM 1619 N N . ALA B 1 52 ? 1.473 10.914 -8.859 1 98.38 52 ALA B N 1
ATOM 1620 C CA . ALA B 1 52 ? 1.57 10.367 -10.211 1 98.38 52 ALA B CA 1
ATOM 1621 C C . ALA B 1 52 ? 1.372 8.852 -10.203 1 98.38 52 ALA B C 1
ATOM 1623 O O . ALA B 1 52 ? 0.702 8.305 -11.086 1 98.38 52 ALA B O 1
ATOM 1624 N N . TYR B 1 53 ? 1.98 8.188 -9.227 1 98.5 53 TYR B N 1
ATOM 1625 C CA . TYR B 1 53 ? 1.782 6.746 -9.102 1 98.5 53 TYR B CA 1
ATOM 1626 C C . TYR B 1 53 ? 0.321 6.422 -8.812 1 98.5 53 TYR B C 1
ATOM 1628 O O . TYR B 1 53 ? -0.243 5.504 -9.414 1 98.5 53 TYR B O 1
ATOM 1636 N N . VAL B 1 54 ? -0.306 7.219 -7.902 1 98.31 54 VAL B N 1
ATOM 1637 C CA . VAL B 1 54 ? -1.701 7 -7.531 1 98.31 54 VAL B CA 1
ATOM 1638 C C . VAL B 1 54 ? -2.594 7.195 -8.758 1 98.31 54 VAL B C 1
ATOM 1640 O O . VAL B 1 54 ? -3.504 6.398 -9 1 98.31 54 VAL B O 1
ATOM 1643 N N . ASP B 1 55 ? -2.307 8.211 -9.516 1 98 55 ASP B N 1
ATOM 1644 C CA . ASP B 1 55 ? -3.07 8.484 -10.727 1 98 55 ASP B CA 1
ATOM 1645 C C . ASP B 1 55 ? -2.881 7.375 -11.758 1 98 55 ASP B C 1
ATOM 1647 O O . ASP B 1 55 ? -3.814 7.027 -12.484 1 98 55 ASP B O 1
ATOM 1651 N N . HIS B 1 56 ? -1.644 6.902 -11.883 1 98.12 56 HIS B N 1
ATOM 1652 C CA . HIS B 1 56 ? -1.35 5.812 -12.805 1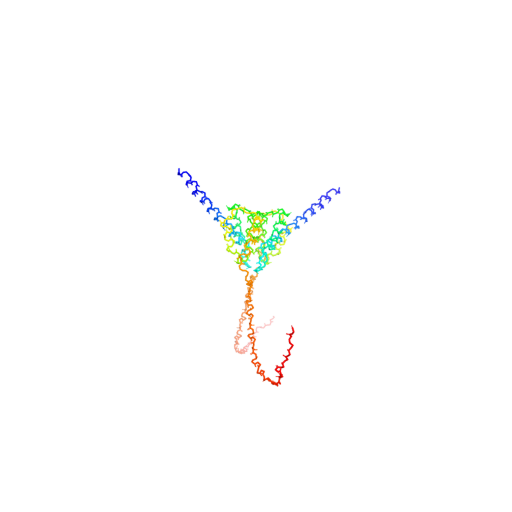 98.12 56 HIS B CA 1
ATOM 1653 C C . HIS B 1 56 ? -2.146 4.559 -12.453 1 98.12 56 HIS B C 1
ATOM 1655 O O . HIS B 1 56 ? -2.689 3.895 -13.336 1 98.12 56 HIS B O 1
ATOM 1661 N N . LEU B 1 57 ? -2.262 4.234 -11.172 1 97.5 57 LEU B N 1
ATOM 1662 C CA . LEU B 1 57 ? -3.059 3.094 -10.734 1 97.5 57 LEU B CA 1
ATOM 1663 C C . LEU B 1 57 ? -4.523 3.273 -11.125 1 97.5 57 LEU B C 1
ATOM 1665 O O . LEU B 1 57 ? -5.176 2.32 -11.555 1 97.5 57 LEU B O 1
ATOM 1669 N N . ALA B 1 58 ? -5.043 4.484 -10.938 1 97.19 58 ALA B N 1
ATOM 1670 C CA . ALA B 1 58 ? -6.426 4.781 -11.297 1 97.19 58 ALA B CA 1
ATOM 1671 C C . ALA B 1 58 ? -6.656 4.57 -12.789 1 97.19 58 ALA B C 1
ATOM 1673 O O . ALA B 1 58 ? -7.699 4.051 -13.195 1 97.19 58 ALA B O 1
ATOM 1674 N N . ARG B 1 59 ? -5.664 4.922 -13.586 1 96.12 59 ARG B N 1
ATOM 1675 C CA . ARG B 1 59 ? -5.758 4.746 -15.031 1 96.12 59 ARG B CA 1
ATOM 1676 C C . ARG B 1 59 ? -5.77 3.27 -15.406 1 96.12 59 ARG B C 1
ATOM 1678 O O . ARG B 1 59 ? -6.355 2.883 -16.422 1 96.12 59 ARG B O 1
ATOM 1685 N N . LEU B 1 60 ? -5.113 2.496 -14.594 1 93.75 60 LEU B N 1
ATOM 1686 C CA . LEU B 1 60 ? -5.062 1.053 -14.805 1 93.75 60 LEU B CA 1
ATOM 1687 C C . LEU B 1 60 ? -6.242 0.365 -14.117 1 93.75 60 LEU B C 1
ATOM 1689 O O . LEU B 1 60 ? -6.184 -0.833 -13.828 1 93.75 60 LEU B O 1
ATOM 1693 N N . GLU B 1 61 ? -7.238 1.155 -13.695 1 92.81 61 GLU B N 1
ATOM 1694 C CA . GLU B 1 61 ? -8.508 0.691 -13.148 1 92.81 61 GLU B CA 1
ATOM 1695 C C . GLU B 1 61 ? -8.32 0.102 -11.75 1 92.81 61 GLU B C 1
ATOM 1697 O O . GLU B 1 61 ? -9.047 -0.818 -11.359 1 92.81 61 GLU B O 1
ATOM 1702 N N . SER B 1 62 ? -7.375 0.522 -11.078 1 94.56 62 SER B N 1
ATOM 1703 C CA . SER B 1 62 ? -7.125 0.142 -9.688 1 94.56 62 SER B CA 1
ATOM 1704 C C . SER B 1 62 ? -6.914 1.369 -8.812 1 94.56 62 SER B C 1
ATOM 1706 O O . SER B 1 62 ? -5.82 1.585 -8.289 1 94.56 62 SER B O 1
ATOM 1708 N N . PRO B 1 63 ? -8.016 2.066 -8.57 1 96.44 63 PRO B N 1
ATOM 1709 C CA . PRO B 1 63 ? -7.883 3.309 -7.801 1 96.44 63 PRO B CA 1
ATOM 1710 C C . PRO B 1 63 ? -7.684 3.061 -6.309 1 96.44 63 PRO B C 1
ATOM 1712 O O . PRO B 1 63 ? -8.156 2.051 -5.777 1 96.44 63 PRO B O 1
ATOM 1715 N N . LEU B 1 64 ? -6.957 3.912 -5.695 1 96.5 64 LEU B N 1
ATOM 1716 C CA . LEU B 1 64 ? -6.812 3.996 -4.246 1 96.5 64 LEU B CA 1
ATOM 1717 C C . LEU B 1 64 ? -7.656 5.137 -3.684 1 96.5 64 LEU B C 1
ATOM 1719 O O . LEU B 1 64 ? -7.742 6.207 -4.289 1 96.5 64 LEU B O 1
ATOM 1723 N N . SER B 1 65 ? -8.266 4.879 -2.578 1 94.5 65 SER B N 1
ATOM 1724 C CA . SER B 1 65 ? -8.938 5.988 -1.909 1 94.5 65 SER B CA 1
ATOM 1725 C C . SER B 1 65 ? -7.938 7.047 -1.455 1 94.5 65 SER B C 1
ATOM 1727 O O . SER B 1 65 ? -6.762 6.746 -1.235 1 94.5 65 SER B O 1
ATOM 1729 N N . ASP B 1 66 ? -8.43 8.242 -1.237 1 93.75 66 ASP B N 1
ATOM 1730 C CA . ASP B 1 66 ? -7.582 9.328 -0.766 1 93.75 66 ASP B CA 1
ATOM 1731 C C . ASP B 1 66 ? -6.992 9.008 0.606 1 93.75 66 ASP B C 1
ATOM 1733 O O . ASP B 1 66 ? -5.859 9.391 0.906 1 93.75 66 ASP B O 1
ATOM 1737 N N . GLU B 1 67 ? -7.73 8.297 1.346 1 93 67 GLU B N 1
ATOM 1738 C CA . GLU B 1 67 ? -7.289 7.926 2.688 1 93 67 GLU B CA 1
ATOM 1739 C C . GLU B 1 67 ? -6.109 6.961 2.635 1 93 67 GLU B C 1
ATOM 1741 O O . GLU B 1 67 ? -5.09 7.18 3.297 1 93 67 GLU B O 1
ATOM 1746 N N . LEU B 1 68 ? -6.277 5.961 1.829 1 95.38 68 LEU B N 1
ATOM 1747 C CA . LEU B 1 68 ? -5.215 4.965 1.712 1 95.38 68 LEU B CA 1
ATOM 1748 C C . LEU B 1 68 ? -3.982 5.562 1.041 1 95.38 68 LEU B C 1
ATOM 1750 O O . LEU B 1 68 ? -2.857 5.332 1.487 1 95.38 68 LEU B O 1
ATOM 1754 N N . ALA B 1 69 ? -4.238 6.34 -0.028 1 97.31 69 ALA B N 1
ATOM 1755 C CA . ALA B 1 69 ? -3.131 7.016 -0.702 1 97.31 69 ALA B CA 1
ATOM 1756 C C . ALA B 1 69 ? -2.406 7.965 0.249 1 97.31 69 ALA B C 1
ATOM 1758 O O . ALA B 1 69 ? -1.174 8.023 0.257 1 97.31 69 ALA B O 1
ATOM 1759 N N . GLY B 1 70 ? -3.207 8.695 1.029 1 96.62 70 GLY B N 1
ATOM 1760 C CA . GLY B 1 70 ? -2.629 9.586 2.021 1 96.62 70 GLY B CA 1
ATOM 1761 C C . GLY B 1 70 ? -1.768 8.867 3.043 1 96.62 70 GLY B C 1
ATOM 1762 O O . GLY B 1 70 ? -0.678 9.328 3.381 1 96.62 70 GLY B O 1
ATOM 1763 N N . ASP B 1 71 ? -2.254 7.719 3.496 1 96.56 71 ASP B N 1
ATOM 1764 C CA . ASP B 1 71 ? -1.495 6.93 4.461 1 96.56 71 ASP B CA 1
ATOM 1765 C C . ASP B 1 71 ? -0.155 6.484 3.875 1 96.56 71 ASP B C 1
ATOM 1767 O O . ASP B 1 71 ? 0.87 6.527 4.559 1 96.56 71 ASP B O 1
ATOM 1771 N N . ILE B 1 72 ? -0.16 6.043 2.656 1 98.31 72 ILE B N 1
ATOM 1772 C CA . ILE B 1 72 ? 1.062 5.578 2.008 1 98.31 72 ILE 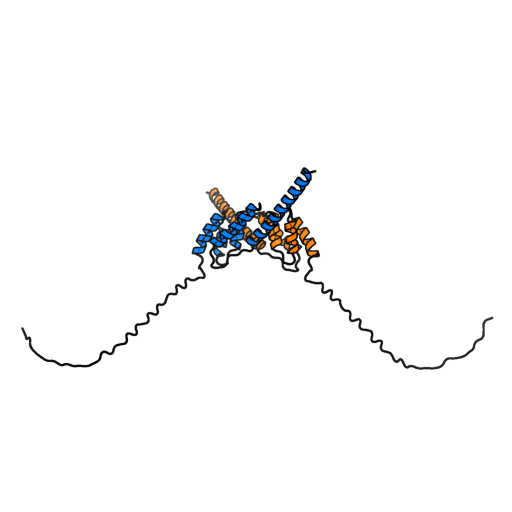B CA 1
ATOM 1773 C C . ILE B 1 72 ? 2.055 6.73 1.891 1 98.31 72 ILE B C 1
ATOM 1775 O O . ILE B 1 72 ? 3.24 6.574 2.195 1 98.31 72 ILE B O 1
ATOM 1779 N N . ILE B 1 73 ? 1.567 7.875 1.48 1 98.25 73 ILE B N 1
ATOM 1780 C CA . ILE B 1 73 ? 2.422 9.047 1.34 1 98.25 73 ILE B CA 1
ATOM 1781 C C . ILE B 1 73 ? 3.004 9.43 2.699 1 98.25 73 ILE B C 1
ATOM 1783 O O . ILE B 1 73 ? 4.207 9.672 2.822 1 98.25 73 ILE B O 1
ATOM 1787 N N . LEU B 1 74 ? 2.221 9.484 3.705 1 97.12 74 LEU B N 1
ATOM 1788 C CA . LEU B 1 74 ? 2.658 9.852 5.047 1 97.12 74 LEU B CA 1
ATOM 1789 C C . LEU B 1 74 ? 3.695 8.859 5.57 1 97.12 74 LEU B C 1
ATOM 1791 O O . LEU B 1 74 ? 4.656 9.258 6.234 1 97.12 74 LEU B O 1
ATOM 1795 N N . ASN B 1 75 ? 3.484 7.594 5.223 1 97.69 75 ASN B N 1
ATOM 1796 C CA . ASN B 1 75 ? 4.426 6.57 5.66 1 97.69 75 ASN B CA 1
ATOM 1797 C C . ASN B 1 75 ? 5.734 6.637 4.871 1 97.69 75 ASN B C 1
ATOM 1799 O O . ASN B 1 75 ? 6.734 6.035 5.266 1 97.69 75 ASN B O 1
ATOM 1803 N N . SER B 1 76 ? 5.758 7.355 3.791 1 98.12 76 SER B N 1
ATOM 180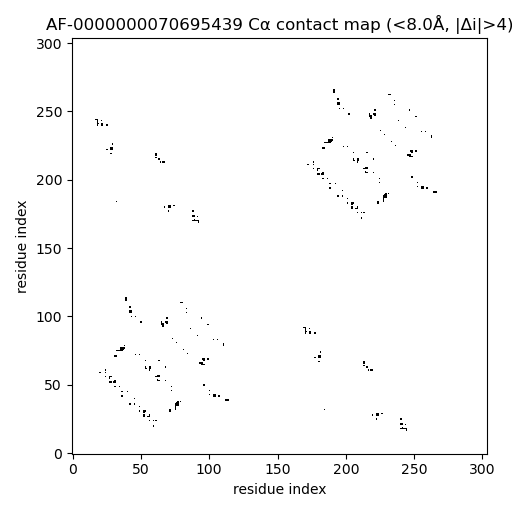4 C CA . SER B 1 76 ? 6.945 7.469 2.953 1 98.12 76 SER B CA 1
ATOM 1805 C C . SER B 1 76 ? 7.82 8.641 3.393 1 98.12 76 SER B C 1
ATOM 1807 O O . SER B 1 76 ? 8.922 8.828 2.863 1 98.12 76 SER B O 1
ATOM 1809 N N . LEU B 1 77 ? 7.406 9.398 4.367 1 97.62 77 LEU B N 1
ATOM 1810 C CA . LEU B 1 77 ? 8.117 10.594 4.801 1 97.62 77 LEU B CA 1
ATOM 1811 C C . LEU B 1 77 ? 9.18 10.242 5.844 1 97.62 77 LEU B C 1
ATOM 1813 O O . LEU B 1 77 ? 9.031 9.273 6.586 1 97.62 77 LEU B O 1
ATOM 1817 N N . PRO B 1 78 ? 10.18 11.047 5.895 1 96.5 78 PRO B N 1
ATOM 1818 C CA . PRO B 1 78 ? 11.242 10.797 6.875 1 96.5 78 PRO B CA 1
ATOM 1819 C C . PRO B 1 78 ? 10.82 11.156 8.297 1 96.5 78 PRO B C 1
ATOM 1821 O O . PRO B 1 78 ? 9.719 11.672 8.508 1 96.5 78 PRO B O 1
ATOM 1824 N N . LYS B 1 79 ? 11.711 10.898 9.234 1 95.25 79 LYS B N 1
ATOM 1825 C CA . LYS B 1 79 ? 11.438 11.039 10.656 1 95.25 79 LYS B CA 1
ATOM 1826 C C . LYS B 1 79 ? 11.125 12.484 11.023 1 95.25 79 LYS B C 1
ATOM 1828 O O . LYS B 1 79 ? 10.359 12.742 11.953 1 95.25 79 LYS B O 1
ATOM 1833 N N . SER B 1 80 ? 11.695 13.383 10.336 1 94.56 80 SER B N 1
ATOM 1834 C CA . SER B 1 80 ? 11.469 14.797 10.617 1 94.56 80 SER B CA 1
ATOM 1835 C C . SER B 1 80 ? 10 15.164 10.477 1 94.56 80 SER B C 1
ATOM 1837 O O . SER B 1 80 ? 9.562 16.188 10.992 1 94.56 80 SER B O 1
ATOM 1839 N N . TYR B 1 81 ? 9.172 14.305 9.805 1 96 81 TYR B N 1
ATOM 1840 C CA . TYR B 1 81 ? 7.762 14.602 9.578 1 96 81 TYR B CA 1
ATOM 1841 C C . TYR B 1 81 ? 6.875 13.82 10.539 1 96 81 TYR B C 1
ATOM 1843 O O . TYR B 1 81 ? 5.648 13.867 10.438 1 96 81 TYR B O 1
ATOM 1851 N N . ASP B 1 82 ? 7.434 13.164 11.516 1 94.81 82 ASP B N 1
ATOM 1852 C CA . ASP B 1 82 ? 6.672 12.336 12.438 1 94.81 82 ASP B CA 1
ATOM 1853 C C . ASP B 1 82 ? 5.637 13.156 13.203 1 94.81 82 ASP B C 1
ATOM 1855 O O . ASP B 1 82 ? 4.5 12.727 13.383 1 94.81 82 ASP B O 1
ATOM 1859 N N . GLN B 1 83 ? 6.129 14.273 13.664 1 93.75 83 GLN B N 1
ATOM 1860 C CA . GLN B 1 83 ? 5.215 15.133 14.406 1 93.75 83 GLN B CA 1
ATOM 1861 C C . GLN B 1 83 ? 4.031 15.555 13.539 1 93.75 83 GLN B C 1
ATOM 1863 O O . GLN B 1 83 ? 2.893 15.594 14.008 1 93.75 83 GLN B O 1
ATOM 1868 N N . PHE B 1 84 ? 4.336 15.898 12.297 1 94.94 84 PHE B N 1
ATOM 1869 C CA . PHE B 1 84 ? 3.258 16.25 11.383 1 94.94 84 PHE B CA 1
ATOM 1870 C C . PHE B 1 84 ? 2.289 15.086 11.211 1 94.94 84 PHE B C 1
ATOM 1872 O O . PHE B 1 84 ? 1.073 15.266 11.32 1 94.94 84 PHE B O 1
ATOM 1879 N N . THR B 1 85 ? 2.83 13.883 10.875 1 94.69 85 THR B N 1
ATOM 1880 C CA . THR B 1 85 ? 2.02 12.695 10.633 1 94.69 85 THR B CA 1
ATOM 1881 C C . THR B 1 85 ? 1.123 12.398 11.836 1 94.69 85 THR B C 1
ATOM 1883 O O . THR B 1 85 ? -0.058 12.086 11.672 1 94.69 85 THR B O 1
ATOM 1886 N N . MET B 1 86 ? 1.66 12.562 13 1 92.44 86 MET B N 1
ATOM 1887 C CA . MET B 1 86 ? 0.893 12.352 14.219 1 92.44 86 MET B CA 1
ATOM 1888 C C . MET B 1 86 ? -0.263 13.336 14.32 1 92.44 86 MET B C 1
ATOM 1890 O O . MET B 1 86 ? -1.407 12.945 14.555 1 92.44 86 MET B O 1
ATOM 1894 N N . ASN B 1 87 ? 0.027 14.578 14.148 1 90.75 87 ASN B N 1
ATOM 1895 C CA . ASN B 1 87 ? -0.995 15.617 14.219 1 90.75 87 ASN B CA 1
ATOM 1896 C C . ASN B 1 87 ? -2.066 15.43 13.148 1 90.75 87 ASN B C 1
ATOM 1898 O O . ASN B 1 87 ? -3.25 15.656 13.406 1 90.75 87 ASN B O 1
ATOM 1902 N N . TYR B 1 88 ? -1.546 15.047 12.023 1 93.06 88 TYR B N 1
ATOM 1903 C CA . TYR B 1 88 ? -2.463 14.836 10.914 1 93.06 88 TYR B CA 1
ATOM 1904 C C . TYR B 1 88 ? -3.494 13.766 11.25 1 93.06 88 TYR B C 1
ATOM 1906 O O . TYR B 1 88 ? -4.691 13.953 11.016 1 93.06 88 TYR B O 1
ATOM 1914 N N . ASN B 1 89 ? -3.08 12.656 11.734 1 89.31 89 ASN B N 1
ATOM 1915 C CA . ASN B 1 89 ? -3.957 11.531 12.047 1 89.31 89 ASN B CA 1
ATOM 1916 C C . ASN B 1 89 ? -4.863 11.844 13.234 1 89.31 89 ASN B C 1
ATOM 1918 O O . ASN B 1 89 ? -5.977 11.328 13.32 1 89.31 89 ASN B O 1
ATOM 1922 N N . MET B 1 90 ? -4.414 12.727 14 1 86 90 MET B N 1
ATOM 1923 C CA . MET B 1 90 ? -5.227 13.125 15.148 1 86 90 MET B CA 1
ATOM 1924 C C . MET B 1 90 ? -6.344 14.07 14.719 1 86 90 MET B C 1
ATOM 1926 O O . MET B 1 90 ? -7.43 14.062 15.305 1 86 90 MET B O 1
ATOM 1930 N N . ASN B 1 91 ? -6.07 14.883 13.719 1 77.94 91 ASN B N 1
ATOM 1931 C CA . ASN B 1 91 ? -7.023 15.922 13.344 1 77.94 91 ASN B CA 1
ATOM 1932 C C . ASN B 1 91 ? -7.668 15.625 11.992 1 77.94 91 ASN B C 1
ATOM 1934 O O . ASN B 1 91 ? -8.562 16.359 11.555 1 77.94 91 ASN B O 1
ATOM 1938 N N . GLY B 1 92 ? -7.312 14.727 11.391 1 64 92 GLY B N 1
ATOM 1939 C CA . GLY B 1 92 ? -7.434 14.625 9.945 1 64 92 GLY B CA 1
ATOM 1940 C C . GLY B 1 92 ? -8.727 13.961 9.5 1 64 92 GLY B C 1
ATOM 1941 O O . GLY B 1 92 ? -8.711 13.094 8.625 1 64 92 GLY B O 1
ATOM 1942 N N . MET B 1 93 ? -9.75 14.648 9.805 1 66.44 93 MET B N 1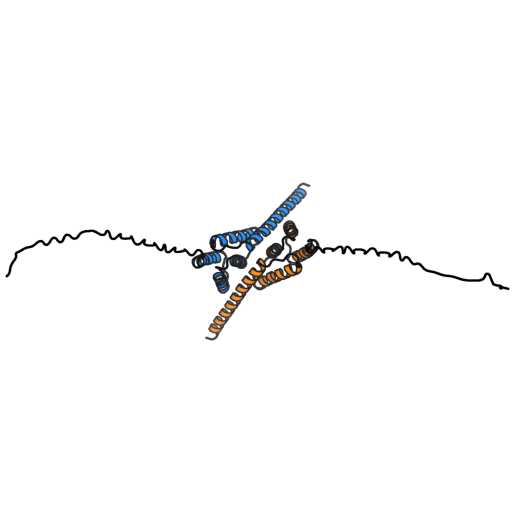
ATOM 1943 C CA . MET B 1 93 ? -10.938 14.062 9.195 1 66.44 93 MET B CA 1
ATOM 1944 C C . MET B 1 93 ? -10.961 14.305 7.691 1 66.44 93 MET B C 1
ATOM 1946 O O . MET B 1 93 ? -10.688 15.414 7.234 1 66.44 93 MET B O 1
ATOM 1950 N N . GLU B 1 94 ? -11.102 13.367 6.785 1 75.31 94 GLU B N 1
ATOM 1951 C CA . GLU B 1 94 ? -11.375 13.141 5.367 1 75.31 94 GLU B CA 1
ATOM 1952 C C . GLU B 1 94 ? -10.641 14.156 4.492 1 75.31 94 GLU B C 1
ATOM 1954 O O . GLU B 1 94 ? -11.266 15.062 3.938 1 75.31 94 GLU B O 1
ATOM 1959 N N . LYS B 1 95 ? -9.398 14.148 4.414 1 86.69 95 LYS B N 1
ATOM 1960 C CA . LYS B 1 95 ? -8.648 15.062 3.557 1 86.69 95 LYS B CA 1
ATOM 1961 C C . LYS B 1 95 ? -8.344 14.422 2.205 1 86.69 95 LYS B C 1
ATOM 1963 O O . LYS B 1 95 ? -8.172 13.203 2.115 1 86.69 95 LYS B O 1
ATOM 1968 N N . THR B 1 96 ? -8.43 15.32 1.188 1 91.62 96 THR B N 1
ATOM 1969 C CA . THR B 1 96 ? -7.996 14.906 -0.142 1 91.62 96 THR B CA 1
ATOM 1970 C C . THR B 1 96 ? -6.477 14.914 -0.244 1 91.62 96 THR B C 1
ATOM 1972 O O . THR B 1 96 ? -5.793 15.492 0.607 1 91.62 96 THR B O 1
ATOM 1975 N N . LEU B 1 97 ? -5.973 14.336 -1.283 1 94.88 97 LEU B N 1
ATOM 1976 C CA . LEU B 1 97 ? -4.531 14.328 -1.502 1 94.88 97 LEU B CA 1
ATOM 1977 C C . LEU B 1 97 ? -4.012 15.742 -1.753 1 94.88 97 LEU B C 1
ATOM 1979 O O . LEU B 1 97 ? -2.893 16.078 -1.353 1 94.88 97 LEU B O 1
ATOM 1983 N N . ALA B 1 98 ? -4.859 16.531 -2.434 1 94.88 98 ALA B N 1
ATOM 1984 C CA . ALA B 1 98 ? -4.488 17.922 -2.686 1 94.88 98 ALA B CA 1
ATOM 1985 C C . ALA B 1 98 ? -4.352 18.703 -1.381 1 94.88 98 ALA B C 1
ATOM 1987 O O . ALA B 1 98 ? -3.41 19.469 -1.209 1 94.88 98 ALA B O 1
ATOM 1988 N N . GLU B 1 99 ? -5.223 18.5 -0.498 1 94.75 99 GLU B N 1
ATOM 1989 C CA . GLU B 1 99 ? -5.176 19.156 0.805 1 94.75 99 GLU B CA 1
ATOM 1990 C C . GLU B 1 99 ? -3.977 18.672 1.619 1 94.75 99 GLU B C 1
ATOM 1992 O O . GLU B 1 99 ? -3.295 19.484 2.258 1 94.75 99 GLU B O 1
ATOM 1997 N N . LEU B 1 100 ? -3.787 17.422 1.664 1 96 100 LEU B N 1
ATOM 1998 C CA . LEU B 1 100 ? -2.617 16.875 2.34 1 96 100 LEU B CA 1
ATOM 1999 C C . LEU B 1 100 ? -1.335 17.5 1.8 1 96 100 LEU B C 1
ATOM 2001 O O . LEU B 1 100 ? -0.454 17.875 2.572 1 96 100 LEU B O 1
ATOM 2005 N N . HIS B 1 101 ? -1.273 17.625 0.467 1 97.06 101 HIS B N 1
ATOM 2006 C CA . HIS B 1 101 ? -0.114 18.234 -0.182 1 97.06 101 HIS B CA 1
ATOM 2007 C C . HIS B 1 101 ? 0.125 19.656 0.319 1 97.06 101 HIS B C 1
ATOM 2009 O O . HIS B 1 101 ? 1.254 20.016 0.659 1 97.06 101 HIS B O 1
ATOM 2015 N N . GLN B 1 102 ? -0.897 20.406 0.381 1 95.69 102 GLN B N 1
ATOM 2016 C CA . GLN B 1 102 ? -0.794 21.781 0.843 1 95.69 102 GLN B CA 1
ATOM 2017 C C . GLN B 1 102 ? -0.357 21.844 2.305 1 95.69 102 GLN B C 1
ATOM 2019 O O . GLN B 1 102 ? 0.469 22.688 2.678 1 95.69 102 GLN B O 1
ATOM 2024 N N . MET B 1 103 ? -0.901 20.984 3.1 1 95.25 103 MET B N 1
ATOM 2025 C CA . MET B 1 103 ? -0.535 20.938 4.512 1 95.25 103 MET B CA 1
ATOM 2026 C C . MET B 1 103 ? 0.938 20.594 4.684 1 95.25 103 MET B C 1
ATOM 2028 O O . MET B 1 103 ? 1.627 21.156 5.527 1 95.25 103 MET B O 1
ATOM 2032 N N . LEU B 1 104 ? 1.379 19.641 3.908 1 96.75 104 LEU B N 1
ATOM 2033 C CA . LEU B 1 104 ? 2.77 19.203 3.979 1 96.75 104 LEU B CA 1
ATOM 2034 C C . LEU B 1 104 ? 3.711 20.312 3.523 1 96.75 104 LEU B C 1
ATOM 2036 O O . LEU B 1 104 ? 4.785 20.5 4.098 1 96.75 104 LEU B O 1
ATOM 2040 N N . LYS B 1 105 ? 3.318 21.047 2.496 1 95.5 105 LYS B N 1
ATOM 2041 C CA . LYS B 1 105 ? 4.102 22.188 2.035 1 95.5 105 LYS B CA 1
ATOM 2042 C C . LYS B 1 105 ? 4.277 23.219 3.143 1 95.5 105 LYS B C 1
ATOM 2044 O O . LYS B 1 105 ? 5.375 23.75 3.35 1 95.5 105 LYS B O 1
ATOM 2049 N N . THR B 1 106 ? 3.238 23.5 3.85 1 94.75 106 THR B N 1
ATOM 2050 C CA . THR B 1 106 ? 3.27 24.438 4.965 1 94.75 106 THR B CA 1
ATOM 2051 C C . THR B 1 106 ? 4.145 23.906 6.094 1 94.75 106 THR B C 1
ATOM 2053 O O . THR B 1 106 ? 4.922 24.656 6.688 1 94.75 106 THR B O 1
ATOM 2056 N N . ALA B 1 107 ? 4.035 22.609 6.375 1 94 107 ALA B N 1
ATOM 2057 C CA . ALA B 1 107 ? 4.809 21.969 7.438 1 94 107 ALA B CA 1
ATOM 2058 C C . ALA B 1 107 ? 6.301 22 7.121 1 94 107 ALA B C 1
ATOM 2060 O O . ALA B 1 107 ? 7.133 22.125 8.023 1 94 107 ALA B O 1
ATOM 2061 N N . GLU B 1 108 ? 6.629 21.812 5.855 1 93.75 108 GLU B N 1
ATOM 2062 C CA . GLU B 1 108 ? 8.023 21.766 5.434 1 93.75 108 GLU B CA 1
ATOM 2063 C C . GLU B 1 108 ? 8.766 23.031 5.848 1 93.75 108 GLU B C 1
ATOM 2065 O O . GLU B 1 108 ? 9.945 22.969 6.203 1 93.75 108 GLU B O 1
ATOM 2070 N N . VAL B 1 109 ? 8.07 24.188 5.805 1 90.88 109 VAL B N 1
ATOM 2071 C CA . VAL B 1 109 ? 8.664 25.469 6.156 1 90.88 109 VAL B CA 1
ATOM 2072 C C . VAL B 1 109 ? 9.016 25.484 7.645 1 90.88 109 VAL B C 1
ATOM 2074 O O . VAL B 1 109 ? 9.992 26.125 8.047 1 90.88 109 VAL B O 1
ATOM 2077 N N . ASN B 1 110 ? 8.328 24.734 8.453 1 88.06 110 ASN B N 1
ATOM 2078 C CA . ASN B 1 110 ? 8.492 24.75 9.906 1 88.06 110 ASN B CA 1
ATOM 2079 C C . ASN B 1 110 ? 9.414 23.625 10.367 1 88.06 110 ASN B C 1
ATOM 2081 O O . ASN B 1 110 ? 9.75 23.547 11.555 1 88.06 110 ASN B O 1
ATOM 2085 N N . ILE B 1 111 ? 9.781 22.609 9.562 1 86 111 ILE B N 1
ATOM 2086 C CA . ILE B 1 111 ? 10.68 21.516 9.898 1 86 111 ILE B CA 1
ATOM 2087 C C . ILE B 1 111 ? 12.133 21.984 9.758 1 86 111 ILE B C 1
ATOM 2089 O O . ILE B 1 111 ? 12.516 22.531 8.727 1 86 111 ILE B O 1
ATOM 2093 N N . PRO B 1 112 ? 12.844 22.078 10.922 1 71.5 112 PRO B N 1
ATOM 2094 C CA . PRO B 1 112 ? 14.227 22.562 10.883 1 71.5 112 PRO B CA 1
ATOM 2095 C C . PRO B 1 112 ? 15.07 21.875 9.812 1 71.5 112 PRO B C 1
ATOM 2097 O O . PRO B 1 112 ? 14.961 20.656 9.633 1 71.5 112 PRO B O 1
ATOM 2100 N N . SER B 1 113 ? 15.258 22.406 8.727 1 60.72 113 SER B N 1
ATOM 2101 C CA . SER B 1 113 ? 16.156 21.859 7.711 1 60.72 113 SER B CA 1
ATOM 2102 C C . SER B 1 113 ? 17.484 21.438 8.32 1 60.72 113 SER B C 1
ATOM 2104 O O . SER B 1 113 ? 18.016 22.125 9.195 1 60.72 113 SER B O 1
ATOM 2106 N N . LYS B 1 114 ? 17.703 20.172 8.719 1 52.22 114 LYS B N 1
ATOM 2107 C CA . LYS B 1 114 ? 19.094 19.984 9.094 1 52.22 114 LYS B CA 1
ATOM 2108 C C . LYS B 1 114 ? 20.016 20.875 8.266 1 52.22 114 LYS B C 1
ATOM 2110 O O . LYS B 1 114 ? 21.234 20.828 8.414 1 52.22 114 LYS B O 1
ATOM 2115 N N . THR B 1 115 ? 19.609 21.266 7.125 1 44.25 115 THR B N 1
ATOM 2116 C CA . THR B 1 115 ? 20.609 22.203 6.602 1 44.25 115 THR B CA 1
ATOM 2117 C C . THR B 1 115 ? 20.547 23.531 7.359 1 44.25 115 THR B C 1
ATOM 2119 O O . THR B 1 115 ? 19.594 24.297 7.215 1 44.25 115 THR B O 1
ATOM 2122 N N . ALA B 1 116 ? 20.594 23.406 8.617 1 41.91 116 ALA B N 1
ATOM 2123 C CA . ALA B 1 116 ? 20.875 24.641 9.359 1 41.91 116 ALA B CA 1
ATOM 2124 C C . ALA B 1 116 ? 21.547 25.672 8.469 1 41.91 116 ALA B C 1
ATOM 2126 O O . ALA B 1 116 ? 22.578 25.391 7.84 1 41.91 116 ALA B O 1
ATOM 2127 N N . PRO B 1 117 ? 20.875 26.484 7.844 1 42.19 117 PRO B N 1
ATOM 2128 C CA . PRO B 1 117 ? 21.75 27.594 7.438 1 42.19 117 PRO B CA 1
ATOM 2129 C C . PRO B 1 117 ? 22.797 27.938 8.492 1 42.19 117 PRO B C 1
ATOM 2131 O O . PRO B 1 117 ? 22.438 28.266 9.625 1 42.19 117 PRO B O 1
ATOM 2134 N N . VAL B 1 118 ? 23.797 27.047 8.703 1 39.34 118 VAL B N 1
ATOM 2135 C CA . VAL B 1 118 ? 24.984 27.609 9.352 1 39.34 118 VAL B CA 1
ATOM 2136 C C . VAL B 1 118 ? 25.062 29.109 9.086 1 39.34 118 VAL B C 1
ATOM 2138 O O . VAL B 1 118 ? 25.297 29.531 7.953 1 39.34 118 VAL B O 1
ATOM 2141 N N . LEU B 1 119 ? 23.969 29.734 9.398 1 38.88 119 LEU B N 1
ATOM 2142 C CA . LEU B 1 119 ? 24.344 31.141 9.547 1 38.88 119 LEU B CA 1
ATOM 2143 C C . LEU B 1 119 ? 25.781 31.281 10.016 1 38.88 119 LEU B C 1
ATOM 2145 O O . LEU B 1 119 ? 26.094 31 11.18 1 38.88 119 LEU B O 1
ATOM 2149 N N . MET B 1 120 ? 26.656 30.562 9.234 1 37.44 120 MET B N 1
ATOM 2150 C CA . MET B 1 120 ? 28.031 30.984 9.414 1 37.44 120 MET B CA 1
ATOM 2151 C C . MET B 1 120 ? 28.109 32.469 9.734 1 37.44 120 MET B C 1
ATOM 2153 O O . MET B 1 120 ? 27.703 33.312 8.922 1 37.44 120 MET B O 1
ATOM 2157 N N . ILE B 1 121 ? 27.5 32.75 10.891 1 39.19 121 ILE B N 1
ATOM 2158 C CA . ILE B 1 121 ? 28.016 34.031 11.414 1 39.19 121 ILE B CA 1
ATOM 2159 C C . ILE B 1 121 ? 29.422 34.25 10.875 1 39.19 121 ILE B C 1
ATOM 2161 O O . ILE B 1 121 ? 30.344 33.5 11.18 1 39.19 121 ILE B O 1
ATOM 2165 N N . LYS B 1 122 ? 29.531 34.5 9.594 1 36.53 122 LYS B N 1
ATOM 2166 C CA . LYS B 1 122 ? 30.766 35.156 9.164 1 36.53 122 LYS B CA 1
ATOM 2167 C C . LYS B 1 122 ? 31.312 36.062 10.258 1 36.53 122 LYS B C 1
ATOM 2169 O O . LYS B 1 122 ? 30.734 37.125 10.539 1 36.53 122 LYS B O 1
ATOM 2174 N N . GLU B 1 123 ? 31.594 35.5 11.445 1 36.06 123 GLU B N 1
ATOM 2175 C CA . GLU B 1 123 ? 32.5 36.281 12.297 1 36.06 123 GLU B CA 1
ATOM 2176 C C . GLU B 1 123 ? 33.5 37.062 11.453 1 36.06 123 GLU B C 1
ATOM 2178 O O . GLU B 1 123 ? 34.344 36.5 10.773 1 36.06 123 GLU B O 1
ATOM 2183 N N . GLY B 1 124 ? 33 37.969 10.656 1 33.69 124 GLY B N 1
ATOM 2184 C CA . GLY B 1 124 ? 33.875 39 10.125 1 33.69 124 GLY B CA 1
ATOM 2185 C C . GLY B 1 124 ? 34.938 39.469 11.109 1 33.69 124 GLY B C 1
ATOM 2186 O O . GLY B 1 124 ? 34.594 39.969 12.188 1 33.69 124 GLY B O 1
ATOM 2187 N N . HIS B 1 125 ? 35.969 38.656 11.375 1 34.19 125 HIS B N 1
ATOM 2188 C CA . HIS B 1 125 ? 37.188 39.156 12.008 1 34.19 125 HIS B CA 1
ATOM 2189 C C . HIS B 1 125 ? 37.438 40.594 11.617 1 34.19 125 HIS B C 1
ATOM 2191 O O . HIS B 1 125 ? 37.656 40.906 10.445 1 34.19 125 HIS B O 1
ATOM 2197 N N . VAL B 1 126 ? 36.594 41.5 12.172 1 32.03 126 VAL B N 1
ATOM 2198 C CA . VAL B 1 126 ? 36.938 42.906 12.125 1 32.03 126 VAL B CA 1
ATOM 2199 C C . VAL B 1 126 ? 38.438 43.062 12.375 1 32.03 126 VAL B C 1
ATOM 2201 O O . VAL B 1 126 ? 38.938 42.75 13.453 1 32.03 126 VAL B O 1
ATOM 2204 N N . LYS B 1 127 ? 39.25 42.781 11.375 1 32.53 127 LYS B N 1
ATOM 2205 C CA . LYS B 1 127 ? 40.656 43.156 11.43 1 32.53 127 LYS B CA 1
ATOM 2206 C C . LYS B 1 127 ? 40.844 44.562 11.992 1 32.53 127 LYS B C 1
ATOM 2208 O O . LYS B 1 127 ? 40.281 45.531 11.453 1 32.53 127 LYS B O 1
ATOM 2213 N N . LYS B 1 128 ? 40.875 44.656 13.32 1 33.09 128 LYS B N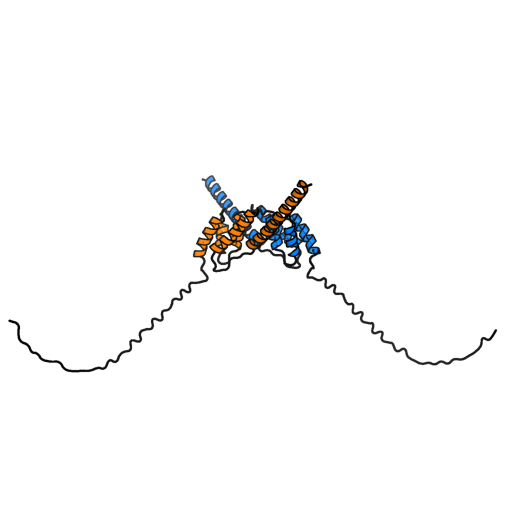 1
ATOM 2214 C CA . LYS B 1 128 ? 41.312 45.906 13.945 1 33.09 128 LYS B CA 1
ATOM 2215 C C . LYS B 1 128 ? 42.406 46.594 13.133 1 33.09 128 LYS B C 1
ATOM 2217 O O . LYS B 1 128 ? 43.406 45.969 12.805 1 33.09 128 LYS B O 1
ATOM 2222 N N . PRO B 1 129 ? 42 47.562 12.32 1 33 129 PRO B N 1
ATOM 2223 C CA . PRO B 1 129 ? 43.031 48.281 11.578 1 33 129 PRO B CA 1
ATOM 2224 C C . PRO B 1 129 ? 44.219 48.688 12.453 1 33 129 PRO B C 1
ATOM 2226 O O . PRO B 1 129 ? 44.031 49.188 13.562 1 33 129 PRO B O 1
ATOM 2229 N N . ASN B 1 130 ? 45.219 47.875 12.516 1 31 130 ASN B N 1
ATOM 2230 C CA . ASN B 1 130 ? 46.5 48.25 13.133 1 31 130 ASN B CA 1
ATOM 2231 C C . ASN B 1 130 ? 46.906 49.688 12.812 1 31 130 ASN B C 1
ATOM 2233 O O . ASN B 1 130 ? 47.188 50 11.664 1 31 130 ASN B O 1
ATOM 2237 N N . THR B 1 131 ? 46.062 50.625 13.391 1 28.31 131 THR B N 1
ATOM 2238 C CA . THR B 1 131 ? 46.438 52.031 13.266 1 28.31 131 THR B CA 1
ATOM 2239 C C . THR B 1 131 ? 47.938 52.219 13.547 1 28.31 131 THR B C 1
ATOM 2241 O O . THR B 1 131 ? 48.375 52 14.664 1 28.31 131 THR B O 1
ATOM 2244 N N . LYS B 1 132 ? 48.75 51.844 12.586 1 26.53 132 LYS B N 1
ATOM 2245 C CA . LYS B 1 132 ? 50.156 52.156 12.617 1 26.53 132 LYS B CA 1
ATOM 2246 C C . LYS B 1 132 ? 50.406 53.625 12.992 1 26.53 132 LYS B C 1
ATOM 2248 O O . LYS B 1 132 ? 49.781 54.5 12.406 1 26.53 132 LYS B O 1
ATOM 2253 N N . LYS B 1 133 ? 50.688 53.75 14.289 1 29.39 133 LYS B N 1
ATOM 2254 C CA . LYS B 1 133 ? 51.25 55 14.836 1 29.39 133 LYS B CA 1
ATOM 2255 C C . LYS B 1 133 ? 52.281 55.594 13.891 1 29.39 133 LYS B C 1
ATOM 2257 O O . LYS B 1 133 ? 53.375 55.094 13.742 1 29.39 133 LYS B O 1
ATOM 2262 N N . ARG B 1 134 ? 51.781 55.938 12.688 1 26.17 134 ARG B N 1
ATOM 2263 C CA . ARG B 1 134 ? 52.812 56.594 11.914 1 26.17 134 ARG B CA 1
ATOM 2264 C C . ARG B 1 134 ? 53.469 57.719 12.711 1 26.17 134 ARG B C 1
ATOM 2266 O O . ARG B 1 134 ? 52.781 58.594 13.219 1 26.17 134 ARG B O 1
ATOM 2273 N N . GLY B 1 135 ? 54.625 57.438 13.188 1 26.88 135 GLY B N 1
ATOM 2274 C CA . GLY B 1 135 ? 55.625 58.344 13.75 1 26.88 135 GLY B CA 1
ATOM 2275 C C . GLY B 1 135 ? 55.906 59.562 12.898 1 26.88 135 GLY B C 1
ATOM 2276 O O . GLY B 1 135 ? 57 59.719 12.359 1 26.88 135 GLY B O 1
ATOM 2277 N N . ASN B 1 136 ? 54.844 60.062 12.18 1 22.22 136 ASN B N 1
ATOM 2278 C CA . ASN B 1 136 ? 55.406 61.062 11.266 1 22.22 136 ASN B CA 1
ATOM 2279 C C . ASN B 1 136 ? 56.219 62.125 12.016 1 22.22 136 ASN B C 1
ATOM 2281 O O . ASN B 1 136 ? 55.75 62.656 13.016 1 22.22 136 ASN B O 1
ATOM 2285 N N . GLN B 1 137 ? 57.438 62.188 11.641 1 23.02 137 GLN B N 1
ATOM 2286 C CA . GLN B 1 137 ? 58.625 63 11.984 1 23.02 137 GLN B CA 1
ATOM 2287 C C . GLN B 1 137 ? 58.344 64.438 11.75 1 23.02 137 GLN B C 1
ATOM 2289 O O . GLN B 1 137 ? 58.719 65.312 12.562 1 23.02 137 GLN B O 1
ATOM 2294 N N . GLY B 1 138 ? 57.938 64.812 10.453 1 20.06 138 GLY B N 1
ATOM 2295 C CA . GLY B 1 138 ? 58.844 65.812 9.875 1 20.06 138 GLY B CA 1
ATOM 2296 C C . GLY B 1 138 ? 58.781 67.188 10.547 1 20.06 138 GLY B C 1
ATOM 2297 O O . GLY B 1 138 ? 57.875 67.438 11.328 1 20.06 138 GLY B O 1
ATOM 2298 N N . LYS B 1 139 ? 59.156 68.188 9.625 1 22.02 139 LYS B N 1
ATOM 2299 C CA . LYS B 1 139 ? 60.125 69.25 9.414 1 22.02 139 LYS B CA 1
ATOM 2300 C C . LYS B 1 139 ? 59.594 70.625 9.914 1 22.02 139 LYS B C 1
ATOM 2302 O O . LYS B 1 139 ? 58.5 70.688 10.445 1 22.02 139 LYS B O 1
ATOM 2307 N N . GLY B 1 140 ? 59.562 71.625 8.891 1 19.88 140 GLY B N 1
ATOM 2308 C CA . GLY B 1 140 ? 60.375 72.812 8.609 1 19.88 140 GLY B CA 1
ATOM 2309 C C . GLY B 1 140 ? 59.75 74.062 9.164 1 19.88 140 GLY B C 1
ATOM 2310 O O . GLY B 1 140 ? 58.625 74.062 9.664 1 19.88 140 GLY B O 1
ATOM 2311 N N . LYS B 1 141 ? 59.938 75.188 8.352 1 22.59 141 LYS B N 1
ATOM 2312 C CA . LYS B 1 141 ? 60.594 76.5 8.406 1 22.59 141 LYS B CA 1
ATOM 2313 C C . LYS B 1 141 ? 59.625 77.562 8.836 1 22.59 141 LYS B C 1
ATOM 2315 O O . LYS B 1 141 ? 59.719 78.125 9.938 1 22.59 141 LYS B O 1
ATOM 2320 N N . GLY B 1 142 ? 59.312 78.5 7.82 1 19.52 142 GLY B N 1
ATOM 2321 C CA . GLY B 1 142 ? 59.781 79.812 7.598 1 19.52 142 GLY B CA 1
ATOM 2322 C C . GLY B 1 142 ? 58.75 80.875 8.039 1 19.52 142 GLY B C 1
ATOM 2323 O O . GLY B 1 142 ? 59.125 81.938 8.586 1 19.52 142 GLY B O 1
ATOM 2324 N N . LYS B 1 143 ? 57.531 80.875 7.531 1 23.19 143 LYS B N 1
ATOM 2325 C CA . LYS B 1 143 ? 57.188 82.125 6.875 1 23.19 143 LYS B CA 1
ATOM 2326 C C . LYS B 1 143 ? 56.938 83.188 7.902 1 23.19 143 LYS B C 1
ATOM 2328 O O . LYS B 1 143 ? 56.656 82.938 9.062 1 23.19 143 LYS B O 1
ATOM 2333 N N . GLY B 1 144 ? 56.781 84.5 7.18 1 21.44 144 GLY B N 1
ATOM 2334 C CA . GLY B 1 144 ? 56.906 85.875 6.891 1 21.44 144 GLY B CA 1
ATOM 2335 C C . GLY B 1 144 ? 55.969 86.75 7.691 1 21.44 144 GLY B C 1
ATOM 2336 O O . GLY B 1 144 ? 55.031 86.25 8.32 1 21.44 144 GLY B O 1
ATOM 2337 N N . LYS B 1 145 ? 56.062 88.062 7.227 1 26.23 145 LYS B N 1
ATOM 2338 C CA . LYS B 1 145 ? 55.969 89.5 7.574 1 26.23 145 LYS B CA 1
ATOM 2339 C C . LYS B 1 145 ? 54.531 89.875 7.855 1 26.23 145 LYS B C 1
ATOM 2341 O O . LYS B 1 145 ? 53.594 89.312 7.312 1 26.23 145 LYS B O 1
ATOM 2346 N N . LEU B 1 146 ? 54.438 90.812 8.828 1 26.05 146 LEU B N 1
ATOM 2347 C CA . LEU B 1 146 ? 53.562 91.688 9.594 1 26.05 146 LEU B CA 1
ATOM 2348 C C . LEU B 1 146 ? 52.75 92.562 8.664 1 26.05 146 LEU B C 1
ATOM 2350 O O . LEU B 1 146 ? 52 93.438 9.125 1 26.05 146 LEU B O 1
ATOM 2354 N N . VAL B 1 147 ? 53.062 92.562 7.25 1 23.42 147 VAL B N 1
ATOM 2355 C CA . VAL B 1 147 ? 52.969 93.938 6.688 1 23.42 147 VAL B CA 1
ATOM 2356 C C . VAL B 1 147 ? 51.562 94.5 6.91 1 23.42 147 VAL B C 1
ATOM 2358 O O . VAL B 1 147 ? 51.406 95.625 7.41 1 23.42 147 VAL B O 1
ATOM 2361 N N . ALA B 1 148 ? 50.781 94.438 5.844 1 24.58 148 ALA B N 1
ATOM 2362 C CA . ALA B 1 148 ? 50.438 95.5 4.922 1 24.58 148 ALA B CA 1
ATOM 2363 C C . ALA B 1 148 ? 49.312 96.312 5.488 1 24.58 148 ALA B C 1
ATOM 2365 O O . ALA B 1 148 ? 48.562 95.875 6.375 1 24.58 148 ALA B O 1
ATOM 2366 N N . ASN B 1 149 ? 48.969 97.375 4.57 1 24.83 149 ASN B N 1
ATOM 2367 C CA . ASN B 1 149 ? 48.594 98.75 4.176 1 24.83 149 ASN B CA 1
ATOM 2368 C C . ASN B 1 149 ? 47.094 99 4.348 1 24.83 149 ASN B C 1
ATOM 2370 O O . ASN B 1 149 ? 46.688 100 4.887 1 24.83 149 ASN B O 1
ATOM 2374 N N . LYS B 1 150 ? 46.312 98.5 3.268 1 23.09 150 LYS B N 1
ATOM 2375 C CA . LYS B 1 150 ? 45.469 99.562 2.641 1 23.09 150 LYS B CA 1
ATOM 2376 C C . LYS B 1 150 ? 44.406 100.062 3.602 1 23.09 150 LYS B C 1
ATOM 2378 O O . LYS B 1 150 ? 44.188 101.25 3.73 1 23.09 150 LYS B O 1
ATOM 2383 N N . LYS B 1 151 ? 43.188 99.438 3.559 1 25.3 151 LYS B N 1
ATOM 2384 C CA . LYS B 1 151 ? 42.125 99.875 2.656 1 25.3 151 LYS B CA 1
ATOM 2385 C C . LYS B 1 151 ? 41.344 101.062 3.262 1 25.3 151 LYS B C 1
ATOM 2387 O O . LYS B 1 151 ? 40.906 101 4.406 1 25.3 151 LYS B O 1
ATOM 2392 N N . PRO B 1 152 ? 41.219 102.312 2.406 1 31.16 152 PRO B N 1
ATOM 2393 C CA . PRO B 1 152 ? 40.531 103.562 1.964 1 31.16 152 PRO B CA 1
ATOM 2394 C C . PRO B 1 152 ? 39.031 103.5 2.139 1 31.16 152 PRO B C 1
ATOM 2396 O O . PRO B 1 152 ? 38.438 102.375 2.176 1 31.16 152 PRO B O 1
#

Secondary structure (DSSP, 8-state):
-HHHHHHHHHHHHHHHHHHHHHHHHHHHHHHHHH--PPTTS-HHHHHHHHHHHHHHHHHTT-PPPHHHHHHHHHHTS-GGGHHHHHHHHHH-TT--HHHHHHHHHHHHHHS--SS-------------------------------------/-HHHHHHHHHHHHHHHHHHHHHHHHHHHHHHHHH--PPTTS-HHHHHHHHHHHHHHHHHTT-PPPHHHHHHHHHHTS-GGGHHHHHHHHHH-SS--HHHHHHHHHHHHHHS--SS-------------------------------------

Sequence (304 aa):
MDDKMAYEMNEHLVEMFQQKARHERFDVMRSLITTCMQEGTSVSTHVLKMKAYVDHLARLESPLSDELAGDIILNSLPKSYDQFTMNYNMNGMEKTLAELHQMLKTAEVNIPSKTAPVLMIKEGHVKKPNTKKRGNQGKGKGKGKLVANKKPMDDKMAYEMNEHLVEMFQQKARHERFDVMRSLITTCMQEGTSVSTHVLKMKAYVDHLARLESPLSDELAGDIILNSLPKSYDQFTMNYNMNGMEKTLAELHQMLKTAEVNIPSKTAPVLMIKEGHVKKPNTKKRGNQGKGKGKGKLVANKKP

Organism: Helianthus annuus (NCBI:txid4232)

Radius of gyration: 42.92 Å; Cα contacts (8 Å, |Δi|>4): 194; chains: 2; bounding box: 90×206×71 Å

InterPro domains:
  IPR061502 Copia/RE1/RE2-like, N-terminal domain [PF14223] (4-108)

Nearest PDB structures (foldseek):
  7nlg-assembly2_C-2  TM=8.610E-01  e=1.284E-02  Saccharomyces cerevisiae
  7nli-assembly1_B  TM=8.553E-01  e=1.528E-02  Saccharomyces cerevisiae
  6tn7-assembly1_B  TM=7.200E-01  e=6.939E-02  Homo sapiens
  7nlg-assembly2_C-2  TM=8.606E-01  e=7.963E-03  Saccharomyces cerevisiae
  7nli-assembly1_B  TM=8.549E-01  e=1.127E-02  Saccharomyces cerevisiae

pLDDT: mean 75.93, std 27.88, range [19.52, 98.62]